Protein AF-A0A0F9FET7-F1 (afdb_monomer)

Foldseek 3Di:
DDDPVNVVVVVVVVVVVVVVVVVVVVVVVVVVVVVVVVVVVVVVVVVVVVVVVVVVVVVVVVVVVVVVVLVVLVVVLVVVLVVVLVVCVVVLLLLVSLQSLQQADPVSVVSQVSQVVSVHGDHRHVCSVVSQVVLQVVLCVLLVWGWHRDNFAIPTNPDLQSSLVSCVVPDPSSVSSNQSRLQTGGPDPPTDHRDHSVVSVVSSVVNDDPPDD

Secondary structure (DSSP, 8-state):
---HHHHHHHHHHHHHHHHHHHHHHHHHHHHHHHHHHHHHHHHHHHHHHHHHHHHHHHHHHHHHHHHHHHHHHHHHHHHHHHHHHHHHHHTT-HHHHHHHHHT-SHHHHHHHHHHHHTT--PPPPTTHHHHHHHHHHHHHHHHTS--EEETTEEES---TTTTHHHHHHS-HHHHHHHHHHHHS---STTSPPPPPHHHHHHHHHTTS-----

Structure (mmCIF, N/CA/C/O backbone):
data_AF-A0A0F9FET7-F1
#
_entry.id   AF-A0A0F9FET7-F1
#
loop_
_atom_site.group_PDB
_atom_site.id
_atom_site.type_symbol
_atom_site.label_atom_id
_atom_site.label_alt_id
_atom_site.label_comp_id
_atom_site.label_asym_id
_atom_site.label_entity_id
_atom_site.label_seq_id
_atom_site.pdbx_PDB_ins_code
_atom_site.Cartn_x
_atom_site.Cartn_y
_atom_site.Cartn_z
_atom_site.occupancy
_atom_site.B_iso_or_equiv
_atom_site.auth_seq_id
_atom_site.auth_comp_id
_atom_site.auth_asym_id
_atom_site.auth_atom_id
_atom_site.pdbx_PDB_model_num
ATOM 1 N N . SER A 1 1 ? -45.692 -10.689 106.958 1.00 55.41 1 SER A N 1
ATOM 2 C CA . SER A 1 1 ? -46.848 -11.357 106.327 1.00 55.41 1 SER A CA 1
ATOM 3 C C . SER A 1 1 ? -47.201 -10.603 105.056 1.00 55.41 1 SER A C 1
ATOM 5 O O . SER A 1 1 ? -47.825 -9.554 105.127 1.00 55.41 1 SER A O 1
ATOM 7 N N . GLN A 1 2 ? -46.727 -11.071 103.898 1.00 53.38 2 GLN A N 1
ATOM 8 C CA . GLN A 1 2 ? -47.189 -10.530 102.616 1.00 53.38 2 GLN A CA 1
ATOM 9 C C . GLN A 1 2 ? -48.616 -11.039 102.382 1.00 53.38 2 GLN A C 1
ATOM 11 O O . GLN A 1 2 ? -48.879 -12.232 102.522 1.00 53.38 2 GLN A O 1
ATOM 16 N N . THR A 1 3 ? -49.553 -10.131 102.124 1.00 64.12 3 THR A N 1
ATOM 17 C CA . THR A 1 3 ? -50.952 -10.468 101.856 1.00 64.12 3 THR A CA 1
ATOM 18 C C . THR A 1 3 ? -51.065 -11.177 100.508 1.00 64.12 3 THR A C 1
ATOM 20 O O . THR A 1 3 ? -50.339 -10.868 99.565 1.00 64.12 3 THR A O 1
ATOM 23 N N . GLN A 1 4 ? -51.997 -12.124 100.405 1.00 66.25 4 GLN A N 1
ATOM 24 C CA . GLN A 1 4 ? -52.248 -12.930 99.201 1.00 66.25 4 GLN A CA 1
ATOM 25 C C . GLN A 1 4 ? -52.434 -12.061 97.937 1.00 66.25 4 GLN A C 1
ATOM 27 O O . GLN A 1 4 ? -51.962 -12.427 96.866 1.00 66.25 4 GLN A O 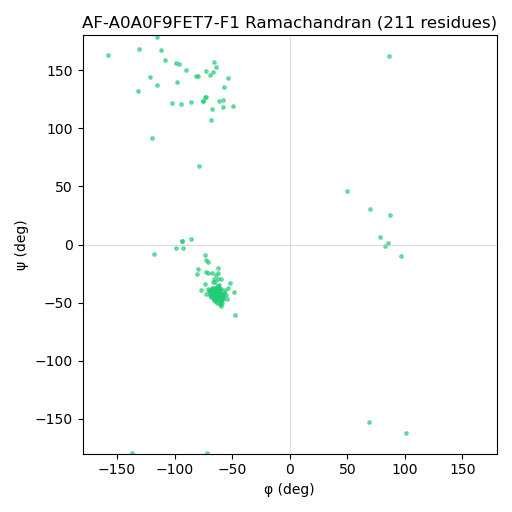1
ATOM 32 N N . ALA A 1 5 ? -53.014 -10.864 98.097 1.00 67.12 5 ALA A N 1
ATOM 33 C CA . ALA A 1 5 ? -53.181 -9.856 97.048 1.00 67.12 5 ALA A CA 1
ATOM 34 C C . ALA A 1 5 ? -51.859 -9.234 96.538 1.00 67.12 5 ALA A C 1
ATOM 36 O O . ALA A 1 5 ? -51.749 -8.890 95.362 1.00 67.12 5 ALA A O 1
ATOM 37 N N . GLY A 1 6 ? -50.842 -9.098 97.398 1.00 68.06 6 GLY A N 1
ATOM 38 C CA . GLY A 1 6 ? -49.521 -8.583 97.016 1.00 68.06 6 GLY A CA 1
ATOM 39 C C . GLY A 1 6 ? -48.703 -9.592 96.206 1.00 68.06 6 GLY A C 1
ATOM 40 O O . GLY A 1 6 ? -48.003 -9.205 95.274 1.00 68.06 6 GLY A O 1
ATOM 41 N N . LEU A 1 7 ? -48.850 -10.889 96.504 1.00 70.06 7 LEU A N 1
ATOM 42 C CA . LEU A 1 7 ? -48.223 -11.975 95.739 1.00 70.06 7 LEU A CA 1
ATOM 43 C C . LEU A 1 7 ? -48.842 -12.123 94.341 1.00 70.06 7 LEU A C 1
ATOM 45 O O . LEU A 1 7 ? -48.112 -12.298 93.369 1.00 70.06 7 LEU A O 1
ATOM 49 N N . THR A 1 8 ? -50.167 -11.993 94.211 1.00 71.75 8 THR A N 1
ATOM 50 C CA . THR A 1 8 ? -50.846 -12.026 92.903 1.00 71.75 8 THR A CA 1
ATOM 51 C C . THR A 1 8 ? -50.515 -10.814 92.036 1.00 71.75 8 THR A C 1
ATOM 53 O O . THR A 1 8 ? -50.341 -10.961 90.829 1.00 71.75 8 THR A O 1
ATOM 56 N N . PHE A 1 9 ? -50.377 -9.626 92.636 1.00 74.62 9 PHE A N 1
ATOM 57 C CA . PHE A 1 9 ? -49.991 -8.417 91.906 1.00 74.62 9 PHE A CA 1
ATOM 58 C C . PHE A 1 9 ? -48.536 -8.486 91.424 1.00 74.62 9 PHE A C 1
ATOM 60 O O . PHE A 1 9 ? -48.263 -8.173 90.270 1.00 74.62 9 PHE A O 1
ATOM 67 N N . ALA A 1 10 ? -47.610 -8.963 92.266 1.00 74.44 10 ALA A N 1
ATOM 68 C CA . ALA A 1 10 ? -46.216 -9.174 91.875 1.00 74.44 10 ALA A CA 1
ATOM 69 C C . ALA A 1 10 ? -46.078 -10.210 90.743 1.00 74.44 10 ALA A C 1
ATOM 71 O O . ALA A 1 10 ? -45.330 -9.979 89.796 1.00 74.44 10 ALA A O 1
ATOM 72 N N . ALA A 1 11 ? -46.846 -11.306 90.793 1.00 76.25 11 ALA A N 1
ATOM 73 C CA . ALA A 1 11 ? -46.875 -12.313 89.731 1.00 76.25 11 ALA A CA 1
ATOM 74 C C . ALA A 1 11 ? -47.416 -11.750 88.402 1.00 76.25 11 ALA A C 1
ATOM 76 O O . ALA A 1 11 ? -46.788 -11.938 87.363 1.00 76.25 11 ALA A O 1
ATOM 77 N N . GLN A 1 12 ? -48.516 -10.986 88.431 1.00 77.38 12 GLN A N 1
ATOM 78 C CA . GLN A 1 12 ? -49.052 -10.313 87.237 1.00 77.38 12 GLN A CA 1
ATOM 79 C C . GLN A 1 12 ? -48.090 -9.261 86.673 1.00 77.38 12 GLN A C 1
ATOM 81 O O . GLN A 1 12 ? -47.943 -9.129 85.458 1.00 77.38 12 GLN A O 1
ATOM 86 N N . GLN A 1 13 ? -47.408 -8.516 87.543 1.00 78.25 13 GLN A N 1
ATOM 87 C CA . GLN A 1 13 ? -46.422 -7.523 87.128 1.00 78.25 13 GLN A CA 1
ATOM 88 C C . GLN A 1 13 ? -45.223 -8.199 86.444 1.00 78.25 13 GLN A C 1
ATOM 90 O O . GLN A 1 13 ? -44.779 -7.735 85.393 1.00 78.25 13 GLN A O 1
ATOM 95 N N . GLN A 1 14 ? -44.767 -9.336 86.979 1.00 79.12 14 GLN A N 1
ATOM 96 C CA . GLN A 1 14 ? -43.689 -10.149 86.418 1.00 79.12 14 GLN A CA 1
ATOM 97 C C . GLN A 1 14 ? -44.077 -10.812 85.085 1.00 79.12 14 GLN A C 1
ATOM 99 O O . GLN A 1 14 ? -43.279 -10.799 84.149 1.00 79.12 14 GLN A O 1
ATOM 104 N N . GLU A 1 15 ? -45.309 -11.313 84.947 1.00 78.81 15 GLU A N 1
ATOM 105 C CA . GLU A 1 15 ? -45.839 -11.801 83.665 1.00 78.81 15 GLU A CA 1
ATOM 106 C C . GLU A 1 15 ? -45.929 -10.688 82.615 1.00 78.81 15 GLU A C 1
ATOM 108 O O . GLU A 1 15 ? -45.578 -10.911 81.456 1.00 78.81 15 GLU A O 1
ATOM 113 N N . SER A 1 16 ? -46.337 -9.474 83.006 1.00 78.25 16 SER A N 1
ATOM 114 C CA . SER A 1 16 ? -46.391 -8.336 82.079 1.00 78.25 16 SER A CA 1
ATOM 115 C C . SER A 1 16 ? -44.999 -7.922 81.590 1.00 78.25 16 SER A C 1
ATOM 117 O O . SER A 1 16 ? -44.825 -7.656 80.402 1.00 78.25 16 SER A O 1
ATOM 119 N N . LEU A 1 17 ? -43.995 -7.934 82.476 1.00 79.44 17 LEU A N 1
ATOM 120 C CA . LEU A 1 17 ? -42.606 -7.614 82.139 1.00 79.44 17 LEU A CA 1
ATOM 121 C C . LEU A 1 17 ? 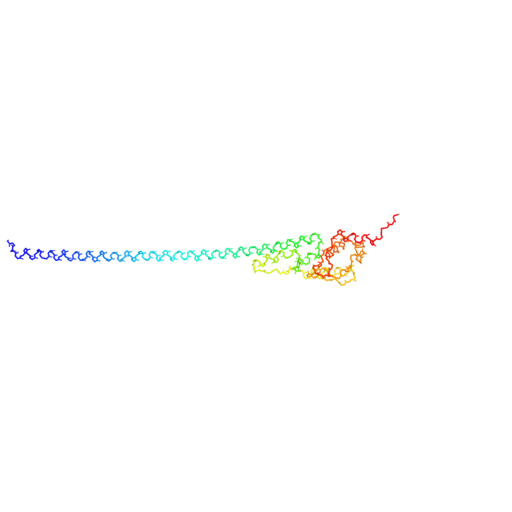-42.013 -8.660 81.191 1.00 79.44 17 LEU A C 1
ATOM 123 O O . LEU A 1 17 ? -41.457 -8.291 80.161 1.00 79.44 17 LEU A O 1
ATOM 127 N N . LEU A 1 18 ? -42.218 -9.952 81.471 1.00 82.69 18 LEU A N 1
ATOM 128 C CA . LEU A 1 18 ? -41.816 -11.046 80.578 1.00 82.69 18 LEU A CA 1
ATOM 129 C C . LEU A 1 18 ? -42.537 -10.980 79.224 1.00 82.69 18 LEU A C 1
ATOM 131 O O . LEU A 1 18 ? -41.952 -11.299 78.188 1.00 82.69 18 LEU A O 1
ATOM 135 N N . GLY A 1 19 ? -43.803 -10.554 79.222 1.00 81.19 19 GLY A N 1
ATOM 136 C CA . GLY A 1 19 ? -44.565 -10.274 78.010 1.00 81.19 19 GLY A CA 1
ATOM 137 C C . GLY A 1 19 ? -43.899 -9.185 77.171 1.00 81.19 19 GLY A C 1
ATOM 138 O O . GLY A 1 19 ? -43.594 -9.430 76.010 1.00 81.19 19 GLY A O 1
ATOM 139 N N . ILE A 1 20 ? -43.602 -8.028 77.774 1.00 82.56 20 ILE A N 1
ATOM 140 C CA . ILE A 1 20 ? -42.925 -6.893 77.121 1.00 82.56 20 ILE A CA 1
ATOM 141 C C . ILE A 1 20 ? -41.530 -7.286 76.612 1.00 82.56 20 ILE A C 1
ATOM 143 O O . ILE A 1 20 ? -41.159 -6.917 75.497 1.00 82.56 20 ILE A O 1
ATOM 147 N N . GLU A 1 21 ? -40.761 -8.057 77.385 1.00 84.00 21 GLU A N 1
ATOM 148 C CA . GLU A 1 21 ? -39.443 -8.557 76.975 1.00 84.00 21 GLU A CA 1
ATOM 149 C C . GLU A 1 21 ? -39.524 -9.454 75.736 1.00 84.00 21 GLU A C 1
ATOM 151 O O . GLU A 1 21 ? -38.723 -9.291 74.813 1.00 84.00 21 GLU A O 1
ATOM 156 N N . ARG A 1 22 ? -40.518 -10.351 75.660 1.00 85.88 22 ARG A N 1
ATOM 157 C CA . ARG A 1 22 ? -40.747 -11.188 74.470 1.00 85.88 22 ARG A CA 1
ATOM 158 C C . ARG A 1 22 ? -41.103 -10.348 73.248 1.00 85.88 22 ARG A C 1
ATOM 160 O O . ARG A 1 22 ? -40.501 -10.544 72.194 1.00 85.88 22 ARG A O 1
ATOM 167 N N . THR A 1 23 ? -42.009 -9.378 73.380 1.00 88.31 23 THR A N 1
ATOM 168 C CA . THR A 1 23 ? -42.386 -8.503 72.257 1.00 88.31 23 THR A CA 1
ATOM 169 C C . THR A 1 23 ? -41.204 -7.665 71.770 1.00 88.31 23 THR A C 1
ATOM 171 O O . THR A 1 23 ? -41.009 -7.514 70.564 1.00 88.31 23 THR A O 1
ATOM 174 N N . ASN A 1 24 ? -40.379 -7.158 72.691 1.00 87.12 24 ASN A N 1
ATOM 175 C CA . ASN A 1 24 ? -39.170 -6.404 72.360 1.00 87.12 24 ASN A CA 1
ATOM 176 C C . ASN A 1 24 ? -38.114 -7.285 71.675 1.00 87.12 24 ASN A C 1
ATOM 178 O O . ASN A 1 24 ? -37.502 -6.851 70.698 1.00 87.12 24 ASN A O 1
ATOM 182 N N . ALA A 1 25 ? -37.928 -8.527 72.132 1.00 86.19 25 ALA A N 1
ATOM 183 C CA . ALA A 1 25 ? -37.009 -9.480 71.510 1.00 86.19 25 ALA A CA 1
ATOM 184 C C . ALA A 1 25 ? -37.446 -9.851 70.081 1.00 86.19 25 ALA A C 1
ATOM 186 O O . ALA A 1 25 ? -36.623 -9.873 69.166 1.00 86.19 25 ALA A O 1
ATOM 187 N N . GLU A 1 26 ? -38.742 -10.072 69.857 1.00 88.81 26 GLU A N 1
ATOM 188 C CA . GLU A 1 26 ? -39.289 -10.331 68.521 1.00 88.81 26 GLU A CA 1
ATOM 189 C C . GLU A 1 26 ? -39.186 -9.117 67.589 1.00 88.81 26 GLU A C 1
ATOM 191 O O . GLU A 1 26 ? -38.947 -9.272 66.388 1.00 88.81 26 GLU A O 1
ATOM 196 N N . ALA A 1 27 ? -39.384 -7.904 68.113 1.00 87.44 27 ALA A N 1
ATOM 197 C CA . ALA A 1 27 ? -39.209 -6.672 67.350 1.00 87.44 27 ALA A CA 1
ATOM 198 C C . ALA A 1 27 ? -37.739 -6.475 66.945 1.00 87.44 27 ALA A C 1
ATOM 200 O O . ALA A 1 27 ? -37.458 -6.173 65.783 1.00 87.44 27 ALA A O 1
ATOM 201 N N . LEU A 1 28 ? -36.801 -6.731 67.863 1.00 90.31 28 LEU A N 1
ATOM 202 C CA . LEU A 1 28 ? -35.366 -6.669 67.594 1.00 90.31 28 LEU A CA 1
ATOM 203 C C . LEU A 1 28 ? -34.939 -7.716 66.554 1.00 90.31 28 LEU A C 1
ATOM 205 O O . LEU A 1 28 ? -34.213 -7.385 65.619 1.00 90.31 28 LEU A O 1
ATOM 209 N N . ALA A 1 29 ? -35.424 -8.956 66.665 1.00 91.06 29 ALA A N 1
ATOM 210 C CA . ALA A 1 29 ? -35.131 -10.019 65.702 1.00 91.06 29 ALA A CA 1
ATOM 211 C C . ALA A 1 29 ? -35.638 -9.673 64.290 1.00 91.06 29 ALA A C 1
ATOM 213 O O . ALA A 1 29 ? -34.914 -9.845 63.308 1.00 91.06 29 ALA A O 1
ATOM 214 N N . ARG A 1 30 ? -36.851 -9.109 64.179 1.00 91.44 30 ARG A N 1
ATOM 215 C CA . ARG A 1 30 ? -37.394 -8.608 62.904 1.00 91.44 30 ARG A CA 1
ATOM 216 C C . ARG A 1 30 ? -36.549 -7.471 62.333 1.00 91.44 30 ARG A C 1
ATOM 218 O O . ARG A 1 30 ? -36.248 -7.472 61.141 1.00 91.44 30 ARG A O 1
ATOM 225 N N . GLN A 1 31 ? -36.119 -6.531 63.172 1.00 91.12 31 GLN A N 1
ATOM 226 C CA . GLN A 1 31 ? -35.258 -5.428 62.749 1.00 91.12 31 GLN A CA 1
ATOM 227 C C . GLN A 1 31 ? -33.892 -5.925 62.249 1.00 91.12 31 GLN A C 1
ATOM 229 O O . GLN A 1 31 ? -33.406 -5.464 61.217 1.00 91.12 31 GLN A O 1
ATOM 234 N N . GLN A 1 32 ? -33.291 -6.903 62.933 1.00 92.06 32 GLN A N 1
ATOM 235 C CA . GLN A 1 32 ? -32.034 -7.527 62.514 1.00 92.06 32 GLN A CA 1
ATOM 236 C C . GLN A 1 32 ? -32.170 -8.249 61.168 1.00 92.06 32 GLN A C 1
ATOM 238 O O . GLN A 1 32 ? -31.294 -8.103 60.319 1.00 92.06 32 GLN A O 1
ATOM 243 N N . GLN A 1 33 ? -33.274 -8.966 60.934 1.00 91.31 33 GLN A N 1
ATOM 244 C CA . GLN A 1 33 ? -33.538 -9.624 59.648 1.00 91.31 33 GLN A CA 1
ATOM 245 C C . GLN A 1 33 ? -33.680 -8.622 58.498 1.00 91.31 33 GLN A C 1
ATOM 247 O O . GLN A 1 33 ? -33.090 -8.821 57.437 1.00 91.31 33 GLN A O 1
ATOM 252 N N . VAL A 1 34 ? -34.418 -7.527 58.704 1.00 92.88 34 VAL A N 1
ATOM 253 C CA . VAL A 1 34 ? -34.566 -6.470 57.689 1.00 92.88 34 VAL A CA 1
ATOM 254 C C . VAL A 1 34 ? -33.218 -5.817 57.382 1.00 92.88 34 VAL A C 1
ATOM 256 O O . VAL A 1 34 ? -32.877 -5.645 56.213 1.00 92.88 34 VAL A O 1
ATOM 259 N N . ASN A 1 35 ? -32.419 -5.514 58.408 1.00 93.38 35 ASN A N 1
ATOM 260 C CA . ASN A 1 35 ? -31.081 -4.955 58.219 1.00 93.38 35 ASN A CA 1
ATOM 261 C C . ASN A 1 35 ? -30.150 -5.926 57.480 1.00 93.38 35 ASN A C 1
ATOM 263 O O . ASN A 1 35 ? -29.432 -5.502 56.578 1.00 93.38 35 ASN A O 1
ATOM 267 N N . ALA A 1 36 ? -30.184 -7.220 57.807 1.00 91.00 36 ALA A N 1
ATOM 268 C CA . ALA A 1 36 ? -29.386 -8.233 57.119 1.00 91.00 36 ALA A CA 1
ATOM 269 C C . ALA A 1 36 ? -29.760 -8.343 55.631 1.00 91.00 36 ALA A C 1
ATOM 271 O O . ALA A 1 36 ? -28.877 -8.364 54.775 1.00 91.00 36 ALA A O 1
ATOM 272 N N . LEU A 1 37 ? -31.059 -8.339 55.311 1.00 92.94 37 LEU A N 1
ATOM 273 C CA . LEU A 1 37 ? -31.544 -8.336 53.927 1.00 92.94 37 LEU A CA 1
ATOM 274 C C . LEU A 1 37 ? -31.132 -7.064 53.176 1.00 92.94 37 LEU A C 1
ATOM 276 O O . LEU A 1 37 ? -30.750 -7.137 52.009 1.00 92.94 37 LEU A O 1
ATOM 280 N N . LEU A 1 38 ? -31.182 -5.904 53.837 1.00 94.19 38 LEU A N 1
ATOM 281 C CA . LEU A 1 38 ? -30.761 -4.635 53.247 1.00 94.19 38 LEU A CA 1
ATOM 282 C C . LEU A 1 38 ? -29.262 -4.639 52.920 1.00 94.19 38 LEU A C 1
ATOM 284 O O . LEU A 1 38 ? -28.885 -4.275 51.808 1.00 94.19 38 LEU A O 1
ATOM 288 N N . ILE A 1 39 ? -28.422 -5.089 53.857 1.00 92.88 39 ILE A N 1
ATOM 289 C CA . ILE A 1 39 ? -26.972 -5.220 53.653 1.00 92.88 39 ILE A CA 1
ATOM 290 C C . ILE A 1 39 ? -26.692 -6.182 52.493 1.00 92.88 39 ILE A C 1
ATOM 292 O O . ILE A 1 39 ? -25.944 -5.838 51.582 1.00 92.88 39 ILE A O 1
ATOM 296 N N . GLN A 1 40 ? -27.364 -7.336 52.453 1.00 92.81 40 GLN A N 1
ATOM 297 C CA . GLN A 1 40 ? -27.205 -8.308 51.370 1.00 92.81 40 GLN A CA 1
ATOM 298 C C . GLN A 1 40 ? -27.583 -7.723 49.996 1.00 92.81 40 GLN A C 1
ATOM 300 O O . GLN A 1 40 ? -26.886 -7.959 49.008 1.00 92.81 40 GLN A O 1
ATOM 305 N N . GLN A 1 41 ? -28.669 -6.948 49.905 1.00 92.50 41 GLN A N 1
ATOM 306 C CA . GLN A 1 41 ? -29.052 -6.282 48.653 1.00 92.50 41 GLN A CA 1
ATOM 307 C C . GLN A 1 41 ? -28.032 -5.219 48.232 1.00 92.50 41 GLN A C 1
ATOM 309 O O . GLN A 1 41 ? -27.694 -5.134 47.049 1.00 92.50 41 GLN A O 1
ATOM 314 N N . GLN A 1 42 ? -27.517 -4.436 49.183 1.00 93.25 42 GLN A N 1
ATOM 315 C CA . GLN A 1 42 ? -26.480 -3.437 48.918 1.00 93.25 42 GLN A CA 1
ATOM 316 C C . GLN A 1 42 ? -25.185 -4.089 48.426 1.00 93.25 42 GLN A C 1
ATOM 318 O O . GLN A 1 42 ? -24.611 -3.629 47.439 1.00 93.25 42 GLN A O 1
ATOM 323 N N . GLU A 1 43 ? -24.761 -5.193 49.041 1.00 92.31 43 GLU A N 1
ATOM 324 C CA . GLU A 1 43 ? -23.591 -5.958 48.602 1.00 92.31 43 GLU A CA 1
ATOM 325 C C . GLU A 1 43 ? -23.767 -6.498 47.180 1.00 92.31 43 GLU A C 1
ATOM 327 O O . GLU A 1 43 ? -22.866 -6.359 46.352 1.00 92.31 43 GLU A O 1
ATOM 332 N N . GLN A 1 44 ? -24.937 -7.052 46.850 1.00 92.94 44 GLN A N 1
ATOM 333 C CA . GLN A 1 44 ? -25.218 -7.519 45.490 1.00 92.94 44 GLN A CA 1
ATOM 334 C C . GLN A 1 44 ? -25.211 -6.377 44.469 1.00 92.94 44 GLN A C 1
ATOM 336 O O . GLN A 1 44 ? -24.675 -6.544 43.372 1.00 92.94 44 GLN A O 1
ATOM 341 N N . ALA A 1 45 ? -25.793 -5.222 44.802 1.00 92.94 45 ALA A N 1
ATOM 342 C CA . ALA A 1 45 ? -25.789 -4.052 43.926 1.00 92.94 45 ALA A CA 1
ATOM 343 C C . ALA A 1 45 ? -24.362 -3.536 43.693 1.00 92.94 45 ALA A C 1
ATOM 345 O O . ALA A 1 45 ? -23.970 -3.293 42.551 1.00 92.94 45 ALA A O 1
ATOM 346 N N . PHE A 1 46 ? -23.558 -3.459 44.755 1.00 94.12 46 PHE A N 1
ATOM 347 C CA . PHE A 1 46 ? -22.157 -3.063 44.679 1.00 94.12 46 PHE A CA 1
ATOM 348 C C . PHE A 1 46 ? -21.330 -4.033 43.824 1.00 94.12 46 PHE A C 1
ATOM 350 O O . PHE A 1 46 ? -20.566 -3.600 42.960 1.00 94.12 46 PHE A O 1
ATOM 357 N N . GLN A 1 47 ? -21.521 -5.345 43.994 1.00 92.75 47 GLN A N 1
ATOM 358 C CA . GLN A 1 47 ? -20.857 -6.362 43.171 1.00 92.75 47 GLN A CA 1
ATOM 359 C C . GLN A 1 47 ? -21.230 -6.235 41.688 1.00 92.75 47 GLN A C 1
ATOM 361 O O . GLN A 1 47 ? -20.346 -6.280 40.832 1.00 92.75 47 GLN A O 1
ATOM 366 N N . ARG A 1 48 ? -22.515 -6.024 41.366 1.00 92.94 48 ARG A N 1
ATOM 367 C CA . ARG A 1 48 ? -22.958 -5.794 39.978 1.00 92.94 48 ARG A CA 1
ATOM 368 C C . ARG A 1 48 ? -22.323 -4.539 39.389 1.00 92.94 48 ARG A C 1
ATOM 370 O O . ARG A 1 48 ? -21.780 -4.603 38.291 1.00 92.94 48 ARG A O 1
ATOM 377 N N . GLN A 1 49 ? -22.312 -3.438 40.137 1.00 92.94 49 GLN A N 1
ATOM 378 C CA . GLN A 1 49 ? -21.713 -2.182 39.691 1.00 92.94 49 GLN A CA 1
ATOM 379 C C . GLN A 1 49 ? -20.200 -2.316 39.451 1.00 92.94 49 GLN A C 1
ATOM 381 O O . GLN A 1 49 ? -19.676 -1.785 38.468 1.00 92.94 49 GLN A O 1
ATOM 386 N N . GLN A 1 50 ? -19.486 -3.061 40.304 1.00 92.44 50 GLN A N 1
ATOM 387 C CA . GLN A 1 50 ? -18.072 -3.370 40.075 1.00 92.44 50 GLN A CA 1
ATOM 388 C C . GLN A 1 50 ? -17.859 -4.206 38.809 1.00 92.44 50 GLN A C 1
ATOM 390 O O . GLN A 1 50 ? -16.943 -3.916 38.040 1.00 92.44 50 GLN A O 1
ATOM 395 N N . LEU A 1 51 ? -18.686 -5.230 38.574 1.00 93.25 51 LEU A N 1
ATOM 396 C CA . LEU A 1 51 ? -18.598 -6.065 37.373 1.00 93.25 51 LEU A CA 1
ATOM 397 C C . LEU A 1 51 ? -18.873 -5.259 36.101 1.00 93.25 51 LEU A C 1
ATOM 399 O O . LEU A 1 51 ? -18.114 -5.363 35.141 1.00 93.25 51 LEU A O 1
ATOM 403 N N . GLU A 1 52 ? -19.907 -4.421 36.099 1.00 91.56 52 GLU A N 1
ATOM 404 C CA . GLU A 1 52 ? -20.221 -3.536 34.972 1.00 91.56 52 GLU A CA 1
ATOM 405 C C . GLU A 1 52 ? -19.081 -2.557 34.684 1.00 91.56 52 GLU A C 1
ATOM 407 O O . GLU A 1 52 ? -18.707 -2.374 33.524 1.00 91.56 52 GLU A O 1
ATOM 412 N N . SER A 1 53 ? -18.481 -1.988 35.733 1.00 92.00 53 SER A N 1
ATOM 413 C CA . SER A 1 53 ? -17.330 -1.090 35.600 1.00 92.00 53 SER A CA 1
ATOM 414 C C . SER A 1 53 ? -16.132 -1.810 34.976 1.00 92.00 53 SER A C 1
ATOM 416 O O . SER A 1 53 ? -15.562 -1.309 34.008 1.00 92.00 53 SER A O 1
ATOM 418 N N . ARG A 1 54 ? -15.805 -3.023 35.450 1.00 91.44 54 ARG A N 1
ATOM 419 C CA . ARG A 1 54 ? -14.721 -3.850 34.887 1.00 91.44 54 ARG A CA 1
ATOM 420 C C . ARG A 1 54 ? -14.980 -4.229 33.431 1.00 91.44 54 ARG A C 1
ATOM 422 O O . ARG A 1 54 ? -14.080 -4.111 32.611 1.00 91.44 54 ARG A O 1
ATOM 429 N N . LEU A 1 55 ? -16.203 -4.634 33.087 1.00 93.06 55 LEU A N 1
ATOM 430 C CA . LEU A 1 55 ? -16.575 -4.964 31.706 1.00 93.06 55 LEU A CA 1
ATOM 431 C C . LEU A 1 55 ? -16.507 -3.737 30.788 1.00 93.06 55 LEU A C 1
ATOM 433 O O . LEU A 1 55 ? -16.099 -3.847 29.631 1.00 93.06 55 LEU A O 1
ATOM 437 N N . GLY A 1 56 ? -16.914 -2.568 31.284 1.00 91.19 56 GLY A N 1
ATOM 438 C CA . GLY A 1 56 ? -16.803 -1.305 30.560 1.00 91.19 56 GLY A CA 1
ATOM 439 C C . GLY A 1 56 ? -15.348 -0.915 30.304 1.00 91.19 56 GLY A C 1
ATOM 440 O O . GLY A 1 56 ? -14.999 -0.538 29.184 1.00 91.19 56 GLY A O 1
ATOM 441 N N . GLU A 1 57 ? -14.497 -1.050 31.317 1.00 91.12 57 GLU A N 1
ATOM 442 C CA . GLU A 1 57 ? -13.062 -0.782 31.230 1.00 91.12 57 GLU A CA 1
ATOM 443 C C . GLU A 1 57 ? -12.356 -1.767 30.291 1.00 91.12 57 GLU A C 1
ATOM 445 O O . GLU A 1 57 ? -11.653 -1.347 29.376 1.00 91.12 57 GLU A O 1
ATOM 450 N N . GLU A 1 58 ? -12.639 -3.064 30.406 1.00 90.50 58 GLU A N 1
ATOM 451 C CA . GLU A 1 58 ? -12.079 -4.095 29.531 1.00 90.50 58 GLU A CA 1
ATOM 452 C C . GLU A 1 58 ? -12.476 -3.874 28.062 1.00 90.50 58 GLU A C 1
ATOM 454 O O . GLU A 1 58 ? -11.651 -4.004 27.158 1.00 90.50 58 GLU A O 1
ATOM 459 N N . ARG A 1 59 ? -13.722 -3.459 27.795 1.00 91.94 59 ARG A N 1
ATOM 460 C CA . ARG A 1 59 ? -14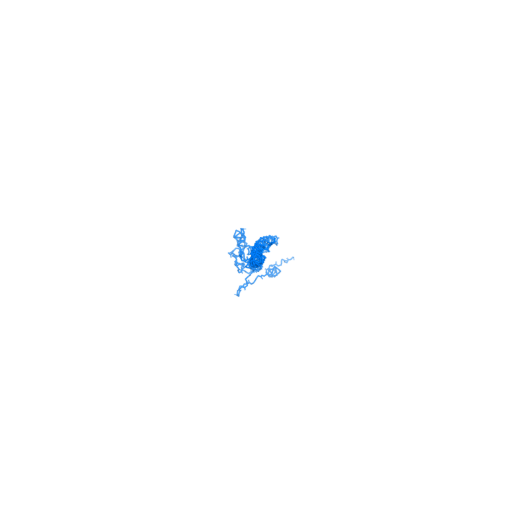.159 -3.082 26.438 1.00 91.94 59 ARG A CA 1
ATOM 461 C C . ARG A 1 59 ? -13.412 -1.864 25.902 1.00 91.94 59 ARG A C 1
ATOM 463 O O . ARG A 1 59 ? -13.109 -1.840 24.709 1.00 91.94 59 ARG A O 1
ATOM 470 N N . ARG A 1 60 ? -13.130 -0.867 26.749 1.00 91.50 60 ARG A N 1
ATOM 471 C CA . ARG A 1 60 ? -12.342 0.316 26.367 1.00 91.50 60 ARG A CA 1
ATOM 472 C C . ARG A 1 60 ? -10.905 -0.068 26.041 1.00 91.50 60 ARG A C 1
ATOM 474 O O . ARG A 1 60 ? -10.439 0.288 24.965 1.00 91.50 60 ARG A O 1
ATOM 481 N N . ILE A 1 61 ? -10.263 -0.859 26.899 1.00 91.56 61 ILE A N 1
ATOM 482 C CA . ILE A 1 61 ? -8.894 -1.347 26.688 1.00 91.56 61 ILE A CA 1
ATOM 483 C C . ILE A 1 61 ? -8.813 -2.141 25.381 1.00 91.56 61 ILE A C 1
ATOM 485 O O . ILE A 1 61 ? -8.018 -1.802 24.515 1.00 91.56 61 ILE A O 1
ATOM 489 N N . ARG A 1 62 ? -9.713 -3.107 25.157 1.00 91.12 62 ARG A N 1
ATOM 490 C CA . ARG A 1 62 ? -9.750 -3.889 23.905 1.00 91.12 62 ARG A CA 1
ATOM 491 C C . ARG A 1 62 ? -10.033 -3.041 22.662 1.00 91.12 62 ARG A C 1
ATOM 493 O O . ARG A 1 62 ? -9.674 -3.425 21.550 1.00 91.12 62 ARG A O 1
ATOM 500 N N . ALA A 1 63 ? -10.773 -1.940 22.789 1.00 90.88 63 ALA A N 1
ATOM 501 C CA . ALA A 1 63 ? -10.985 -1.017 21.676 1.00 90.88 63 ALA A CA 1
ATOM 502 C C . ALA A 1 63 ? -9.713 -0.210 21.381 1.00 90.88 63 ALA A C 1
ATOM 504 O O . ALA A 1 63 ? -9.343 -0.069 20.219 1.00 90.88 63 ALA A O 1
ATOM 505 N N . GLU A 1 64 ? -9.028 0.257 22.423 1.00 92.56 64 GLU A N 1
ATOM 506 C CA . GLU A 1 64 ? -7.768 0.985 22.302 1.00 92.56 64 GLU A CA 1
ATOM 507 C C . GLU A 1 64 ? -6.636 0.098 21.765 1.00 92.56 64 GLU A C 1
ATOM 509 O O . GLU A 1 64 ? -5.900 0.522 20.879 1.00 92.56 64 GLU A O 1
ATOM 514 N N . GLU A 1 65 ? -6.527 -1.147 22.229 1.00 91.62 65 GLU A N 1
ATOM 515 C CA . GLU A 1 65 ? -5.564 -2.131 21.720 1.00 91.62 65 GLU A CA 1
ATOM 516 C C . GLU A 1 65 ? -5.771 -2.396 20.229 1.00 91.62 65 GLU A C 1
ATOM 518 O O . GLU A 1 65 ? -4.823 -2.280 19.457 1.00 91.62 65 GLU A O 1
ATOM 523 N N . ARG A 1 66 ? -7.016 -2.640 19.796 1.00 89.62 66 ARG A N 1
ATOM 524 C CA . ARG A 1 66 ? -7.335 -2.817 18.370 1.00 89.62 66 ARG A CA 1
ATOM 525 C C . ARG A 1 66 ? -6.971 -1.595 17.536 1.00 89.62 66 ARG A C 1
ATOM 527 O O . ARG A 1 66 ? -6.496 -1.742 16.413 1.00 89.62 66 ARG A O 1
ATOM 534 N N . GLU A 1 67 ? -7.182 -0.393 18.064 1.00 88.88 67 GLU A N 1
ATOM 535 C CA . GLU A 1 67 ? -6.819 0.834 17.358 1.00 88.88 67 GLU A CA 1
ATOM 536 C C . GLU A 1 67 ? -5.297 1.017 17.276 1.00 88.88 67 GLU A C 1
ATOM 538 O O . GLU A 1 67 ? -4.772 1.381 16.223 1.00 88.88 67 GLU A O 1
ATOM 543 N N . ARG A 1 68 ? -4.563 0.690 18.346 1.00 91.50 68 ARG A N 1
ATOM 544 C CA . ARG A 1 68 ? -3.092 0.684 18.345 1.00 91.50 68 ARG A CA 1
ATOM 545 C C . ARG A 1 68 ? -2.536 -0.338 17.355 1.00 91.50 68 ARG A C 1
ATOM 547 O O . ARG A 1 68 ? -1.643 0.003 16.582 1.00 91.50 68 ARG A O 1
ATOM 554 N N . GLU A 1 69 ? -3.078 -1.554 17.331 1.00 91.19 69 GLU A N 1
ATOM 555 C CA . GLU A 1 69 ? -2.716 -2.593 16.361 1.00 91.19 69 GLU A CA 1
ATOM 556 C C . GLU A 1 69 ? -3.010 -2.146 14.928 1.00 91.19 69 GLU A C 1
ATOM 558 O O . GLU A 1 69 ? -2.159 -2.273 14.045 1.00 91.19 69 GLU A O 1
ATOM 563 N N . ARG A 1 70 ? -4.186 -1.552 14.688 1.00 90.25 70 ARG A N 1
ATOM 564 C CA . ARG A 1 70 ? -4.547 -0.981 13.385 1.00 90.25 70 ARG A CA 1
ATOM 565 C C . ARG A 1 70 ? -3.536 0.079 12.956 1.00 90.25 70 ARG A C 1
ATOM 567 O O . ARG A 1 70 ? -3.045 0.032 11.829 1.00 90.25 70 ARG A O 1
ATOM 574 N N . GLN A 1 71 ? -3.176 0.997 13.849 1.00 89.62 71 GLN A N 1
ATOM 575 C CA . GLN A 1 71 ? -2.209 2.050 13.555 1.00 89.62 71 GLN A CA 1
ATOM 576 C C . GLN A 1 71 ? -0.798 1.495 13.304 1.00 89.62 71 GLN A C 1
ATOM 578 O O . GLN A 1 71 ? -0.109 1.9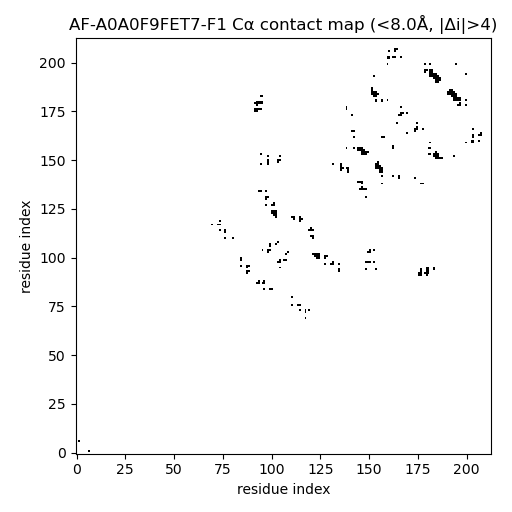60 12.392 1.00 89.62 71 GLN A O 1
ATOM 583 N N . ALA A 1 72 ? -0.375 0.481 14.063 1.00 91.88 72 ALA A N 1
ATOM 584 C CA . ALA A 1 72 ? 0.891 -0.215 13.849 1.00 91.88 72 ALA A CA 1
ATOM 585 C C . ALA A 1 72 ? 0.928 -0.893 12.470 1.00 91.88 72 ALA A C 1
ATOM 587 O O . ALA A 1 72 ? 1.880 -0.692 11.715 1.00 91.88 72 ALA A O 1
ATOM 588 N N . ASN A 1 73 ? -0.147 -1.589 12.091 1.00 91.06 73 ASN A N 1
ATOM 589 C CA . ASN A 1 73 ? -0.289 -2.221 10.780 1.00 91.06 73 ASN A CA 1
ATOM 590 C C . ASN A 1 73 ? -0.270 -1.199 9.633 1.00 91.06 73 ASN A C 1
ATOM 592 O O . ASN A 1 73 ? 0.350 -1.447 8.600 1.00 91.06 73 ASN A O 1
ATOM 596 N N . ILE A 1 74 ? -0.896 -0.030 9.809 1.00 89.88 74 ILE A N 1
ATOM 597 C CA . ILE A 1 74 ? -0.842 1.066 8.826 1.00 89.88 74 ILE A CA 1
ATOM 598 C C . ILE A 1 74 ? 0.593 1.588 8.669 1.00 89.88 74 ILE A C 1
ATOM 600 O O . ILE A 1 74 ? 1.048 1.827 7.549 1.00 89.88 74 ILE A O 1
ATOM 604 N N . ASN A 1 75 ? 1.320 1.768 9.772 1.00 90.19 75 ASN A N 1
ATOM 605 C CA . ASN A 1 75 ? 2.706 2.234 9.731 1.00 90.19 75 ASN A CA 1
ATOM 606 C C . ASN A 1 75 ? 3.628 1.198 9.074 1.00 90.19 75 ASN A C 1
ATOM 608 O O . ASN A 1 75 ? 4.455 1.562 8.238 1.00 90.19 75 ASN A O 1
ATOM 612 N N . GLN A 1 76 ? 3.438 -0.084 9.389 1.00 92.19 76 GLN A N 1
ATOM 613 C CA . GLN A 1 76 ? 4.152 -1.182 8.747 1.00 92.19 76 GLN A CA 1
ATOM 614 C C . GLN A 1 76 ? 3.872 -1.220 7.241 1.00 92.19 76 GLN A C 1
ATOM 616 O O . GLN A 1 76 ? 4.811 -1.279 6.455 1.00 92.19 76 GLN A O 1
ATOM 621 N N . LEU A 1 77 ? 2.607 -1.089 6.825 1.00 90.94 77 LEU A N 1
ATOM 622 C CA . LEU A 1 77 ? 2.228 -1.046 5.411 1.00 90.94 77 LEU A CA 1
ATOM 623 C C . LEU A 1 77 ? 2.943 0.087 4.660 1.00 90.94 77 LEU A C 1
ATOM 625 O O . LEU A 1 77 ? 3.409 -0.098 3.538 1.00 90.94 77 LEU A O 1
ATOM 629 N N . ARG A 1 78 ? 3.058 1.268 5.283 1.00 89.31 78 ARG A N 1
ATOM 630 C CA . ARG A 1 78 ? 3.790 2.408 4.708 1.00 89.31 78 ARG A CA 1
ATOM 631 C C . ARG A 1 78 ? 5.282 2.116 4.560 1.00 89.31 78 ARG A C 1
ATOM 633 O O . ARG A 1 78 ? 5.849 2.444 3.520 1.00 89.31 78 ARG A O 1
ATOM 640 N N . ALA A 1 79 ? 5.900 1.504 5.568 1.00 91.12 79 ALA A N 1
ATOM 641 C CA . ALA A 1 79 ? 7.314 1.141 5.537 1.00 91.12 79 ALA A CA 1
ATOM 642 C C . ALA A 1 79 ? 7.604 0.066 4.478 1.00 91.12 79 ALA A C 1
ATOM 644 O O . ALA A 1 79 ? 8.523 0.224 3.677 1.00 91.12 79 ALA A O 1
ATOM 645 N N . GLU A 1 80 ? 6.781 -0.983 4.416 1.00 91.75 80 GLU A N 1
ATOM 646 C CA . GLU A 1 80 ? 6.875 -2.033 3.396 1.00 91.75 80 GLU A CA 1
ATOM 647 C C . GLU A 1 80 ? 6.740 -1.442 1.991 1.00 91.75 80 GLU A C 1
ATOM 649 O O . GLU A 1 80 ? 7.558 -1.729 1.122 1.00 91.75 80 GLU A O 1
ATOM 654 N N . ARG A 1 81 ? 5.782 -0.530 1.782 1.00 92.25 81 ARG A N 1
ATOM 655 C CA . ARG A 1 81 ? 5.611 0.140 0.489 1.00 92.25 81 ARG A CA 1
ATOM 656 C C . ARG A 1 81 ? 6.844 0.958 0.093 1.00 92.25 81 ARG A C 1
ATOM 658 O O . ARG A 1 81 ? 7.267 0.913 -1.058 1.00 92.25 81 ARG A O 1
ATOM 665 N N . GLN A 1 82 ? 7.452 1.687 1.028 1.00 90.50 82 GLN A N 1
ATOM 666 C CA . GLN A 1 82 ? 8.700 2.416 0.765 1.00 90.50 82 GLN A CA 1
ATOM 667 C C . GLN A 1 82 ? 9.869 1.475 0.447 1.00 90.50 82 GLN A C 1
ATOM 669 O O . GLN A 1 82 ? 10.671 1.772 -0.443 1.00 90.50 82 GLN A O 1
ATOM 674 N N . ALA A 1 83 ? 9.954 0.334 1.135 1.00 92.00 83 ALA A N 1
ATOM 675 C CA . ALA A 1 83 ? 10.966 -0.682 0.875 1.00 92.00 83 ALA A CA 1
ATOM 676 C C . ALA A 1 83 ? 10.798 -1.300 -0.521 1.00 92.00 83 ALA A C 1
ATOM 678 O O . ALA A 1 83 ? 11.766 -1.342 -1.277 1.00 92.00 83 ALA A O 1
ATOM 679 N N . THR A 1 84 ? 9.578 -1.689 -0.905 1.00 91.06 84 THR A N 1
ATOM 680 C CA . THR A 1 84 ? 9.277 -2.214 -2.247 1.00 91.06 84 THR A CA 1
ATOM 681 C C . THR A 1 84 ? 9.599 -1.195 -3.333 1.00 91.06 84 THR A C 1
ATOM 683 O O . THR A 1 84 ? 10.255 -1.535 -4.312 1.00 91.06 84 THR A O 1
ATOM 686 N N . PHE A 1 85 ? 9.230 0.075 -3.150 1.00 91.50 85 PHE A N 1
ATOM 687 C CA . PHE A 1 85 ? 9.598 1.128 -4.099 1.00 91.50 85 PHE A CA 1
ATOM 688 C C . PHE A 1 85 ? 11.120 1.268 -4.252 1.00 91.50 85 PHE A C 1
ATOM 690 O O . PHE A 1 85 ? 11.629 1.350 -5.367 1.00 91.50 85 PHE A O 1
ATOM 697 N N . SER A 1 86 ? 11.857 1.237 -3.140 1.00 91.00 86 SER A N 1
ATOM 698 C CA . SER A 1 86 ? 13.322 1.325 -3.150 1.00 91.00 86 SER A CA 1
ATOM 699 C C . SER A 1 86 ? 13.966 0.116 -3.837 1.00 91.00 86 SER A C 1
ATOM 701 O O . SER A 1 86 ? 14.940 0.271 -4.568 1.00 91.00 86 SER A O 1
ATOM 703 N N . GLN A 1 87 ? 13.402 -1.081 -3.650 1.00 91.62 87 GLN A N 1
ATOM 704 C CA . GLN A 1 87 ? 13.827 -2.302 -4.340 1.00 91.62 87 GLN A CA 1
ATOM 705 C C . GLN A 1 87 ? 13.569 -2.222 -5.848 1.00 91.62 87 GLN A C 1
ATOM 707 O O . GLN A 1 87 ? 14.448 -2.577 -6.630 1.00 91.62 87 GLN A O 1
ATOM 712 N N . LEU A 1 88 ? 12.407 -1.705 -6.264 1.00 89.00 88 LEU A N 1
ATOM 713 C CA . L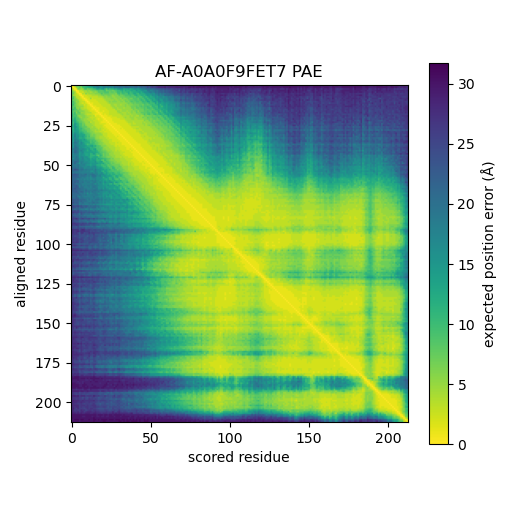EU A 1 88 ? 12.091 -1.497 -7.679 1.00 89.00 88 LEU A CA 1
ATOM 714 C C . LEU A 1 88 ? 13.076 -0.517 -8.328 1.00 89.00 88 LEU A C 1
ATOM 716 O O . LEU A 1 88 ? 13.627 -0.820 -9.384 1.00 89.00 88 LEU A O 1
ATOM 720 N N . LEU A 1 89 ? 13.392 0.596 -7.661 1.00 88.50 89 LEU A N 1
ATOM 721 C CA . LEU A 1 89 ? 14.419 1.527 -8.135 1.00 88.50 89 LEU A CA 1
ATOM 722 C C . LEU A 1 89 ? 15.807 0.876 -8.226 1.00 88.50 89 LEU A C 1
ATOM 724 O O . LEU A 1 89 ? 16.494 1.049 -9.230 1.00 88.50 89 LEU A O 1
ATOM 728 N N . ALA A 1 90 ? 16.209 0.109 -7.210 1.00 88.44 90 ALA A N 1
ATOM 729 C CA . ALA A 1 90 ? 17.504 -0.572 -7.185 1.00 88.44 90 ALA A CA 1
ATOM 730 C C . ALA A 1 90 ? 17.627 -1.663 -8.263 1.00 88.44 90 ALA A C 1
ATOM 732 O O . ALA A 1 90 ? 18.724 -1.915 -8.754 1.00 88.44 90 ALA A O 1
ATOM 733 N N . SER A 1 91 ? 16.512 -2.288 -8.652 1.00 86.38 91 SER A N 1
ATOM 734 C CA . SER A 1 91 ? 16.474 -3.285 -9.729 1.00 86.38 91 SER A CA 1
ATOM 735 C C . SER A 1 91 ? 16.636 -2.688 -11.133 1.00 86.38 91 SER A C 1
ATOM 737 O O . SER A 1 91 ? 16.852 -3.428 -12.089 1.00 86.38 91 SER A O 1
ATOM 739 N N . GLY A 1 92 ? 16.522 -1.362 -11.269 1.00 82.94 92 GLY A N 1
ATOM 740 C CA . GLY A 1 92 ? 16.532 -0.674 -12.560 1.00 82.94 92 GLY A CA 1
ATOM 741 C C . GLY A 1 92 ? 15.177 -0.654 -13.276 1.00 82.94 92 GLY A C 1
ATOM 742 O O . GLY A 1 92 ? 15.062 -0.024 -14.325 1.00 82.94 92 GLY A O 1
ATOM 743 N N . ASP A 1 93 ? 14.128 -1.267 -12.716 1.00 86.50 93 ASP A N 1
ATOM 744 C CA . ASP A 1 93 ? 12.779 -1.266 -13.296 1.00 86.50 93 ASP A CA 1
ATOM 745 C C . ASP A 1 93 ? 12.036 0.059 -13.016 1.00 86.50 93 ASP A C 1
ATOM 747 O O . ASP A 1 93 ? 11.081 0.133 -12.238 1.00 86.50 93 ASP A O 1
ATOM 751 N N . GLN A 1 94 ? 12.522 1.145 -13.625 1.00 88.88 94 GLN A N 1
ATOM 752 C CA . GLN A 1 94 ? 12.052 2.511 -13.373 1.00 88.88 94 GLN A CA 1
ATOM 753 C C . GLN A 1 94 ? 10.576 2.740 -13.729 1.00 88.88 94 GLN A C 1
ATOM 755 O O . GLN A 1 94 ? 9.874 3.397 -12.965 1.00 88.88 94 GLN A O 1
ATOM 760 N N . ALA A 1 95 ? 10.077 2.204 -14.844 1.00 89.81 95 ALA A N 1
ATOM 761 C CA . ALA A 1 95 ? 8.676 2.347 -15.239 1.00 89.81 95 ALA A CA 1
ATOM 762 C C . ALA A 1 95 ? 7.735 1.649 -14.245 1.00 89.81 95 ALA A C 1
ATOM 764 O O . ALA A 1 95 ? 6.744 2.239 -13.811 1.00 89.81 95 ALA A O 1
ATOM 765 N N . ARG A 1 96 ? 8.084 0.432 -13.803 1.00 89.62 96 ARG A N 1
ATOM 766 C CA . ARG A 1 96 ? 7.330 -0.278 -12.762 1.00 89.62 96 ARG A CA 1
ATOM 767 C C . ARG A 1 96 ? 7.405 0.445 -11.420 1.00 89.62 96 ARG A C 1
ATOM 769 O O . ARG A 1 96 ? 6.391 0.561 -10.735 1.00 89.62 96 ARG A O 1
ATOM 776 N N . ALA A 1 97 ? 8.572 0.984 -11.060 1.00 91.50 97 ALA A N 1
ATOM 777 C CA . ALA A 1 97 ? 8.747 1.789 -9.852 1.00 91.50 97 ALA A CA 1
ATOM 778 C C . ALA A 1 97 ? 7.857 3.044 -9.860 1.00 91.50 97 ALA A C 1
ATOM 780 O O . ALA A 1 97 ? 7.207 3.337 -8.856 1.00 91.50 97 ALA A O 1
ATOM 781 N N . VAL A 1 98 ? 7.793 3.764 -10.987 1.00 92.56 98 VAL A N 1
ATOM 782 C CA . VAL A 1 98 ? 6.911 4.928 -11.175 1.00 92.56 98 VAL A CA 1
ATOM 783 C C . VAL A 1 98 ? 5.453 4.527 -11.018 1.00 92.56 98 VAL A C 1
ATOM 785 O O . VAL A 1 98 ? 4.743 5.127 -10.215 1.00 92.56 98 VAL A O 1
ATOM 788 N N . MET A 1 99 ? 5.010 3.488 -11.727 1.00 90.94 99 MET A N 1
ATOM 789 C CA . MET A 1 99 ? 3.624 3.028 -11.641 1.00 90.94 99 MET A CA 1
ATOM 790 C C . MET A 1 99 ? 3.249 2.627 -10.220 1.00 90.94 99 MET A C 1
ATOM 792 O O . MET A 1 99 ? 2.236 3.090 -9.699 1.00 90.94 99 MET A O 1
ATOM 796 N N . PHE A 1 100 ? 4.109 1.870 -9.543 1.00 91.56 100 PHE A N 1
ATOM 797 C CA . PHE A 1 100 ? 3.923 1.522 -8.141 1.00 91.56 100 PHE A CA 1
ATOM 798 C C . PHE A 1 100 ? 3.818 2.762 -7.236 1.00 91.56 100 PHE A C 1
ATOM 800 O O . PHE A 1 100 ? 2.947 2.844 -6.360 1.00 91.56 100 PHE A O 1
ATOM 807 N N . ALA A 1 101 ? 4.676 3.761 -7.458 1.00 91.62 101 ALA A N 1
ATOM 808 C CA . ALA A 1 101 ? 4.673 5.011 -6.705 1.00 91.62 101 ALA A CA 1
ATOM 809 C C . ALA A 1 101 ? 3.377 5.813 -6.905 1.00 91.62 101 ALA A C 1
ATOM 811 O O . ALA A 1 101 ? 2.850 6.354 -5.927 1.00 91.62 101 ALA A O 1
ATOM 812 N N . LEU A 1 102 ? 2.835 5.822 -8.127 1.00 90.44 102 LEU A N 1
ATOM 813 C CA . LEU A 1 102 ? 1.541 6.416 -8.491 1.00 90.44 102 LEU A CA 1
ATOM 814 C C . LEU A 1 102 ? 0.334 5.598 -7.997 1.00 90.44 102 LEU A C 1
ATOM 816 O O . LEU A 1 102 ? -0.800 6.069 -8.042 1.00 90.44 102 LEU A O 1
ATOM 820 N N . GLY A 1 103 ? 0.565 4.389 -7.483 1.00 87.62 103 GLY A N 1
ATOM 821 C CA . GLY A 1 103 ? -0.490 3.515 -6.976 1.00 87.62 103 GLY A CA 1
ATOM 822 C C . GLY A 1 103 ? -1.123 2.620 -8.047 1.00 87.62 103 GLY A C 1
ATOM 823 O O . GLY A 1 103 ? -2.276 2.207 -7.909 1.00 87.62 103 GLY A O 1
ATOM 824 N N . PHE A 1 104 ? -0.388 2.328 -9.116 1.00 86.62 104 PHE A N 1
ATOM 825 C CA . PHE A 1 104 ? -0.799 1.468 -10.222 1.00 86.62 104 PHE A CA 1
ATOM 826 C C . PHE A 1 104 ? 0.017 0.171 -10.245 1.00 86.62 104 PHE A C 1
ATOM 828 O O . PHE A 1 104 ? 1.060 0.060 -9.599 1.00 86.62 104 PHE A O 1
ATOM 835 N N . GLY A 1 105 ? -0.453 -0.791 -11.036 1.00 81.19 105 GLY A N 1
ATOM 836 C CA . GLY A 1 105 ? 0.228 -2.061 -11.258 1.00 81.19 105 GLY A CA 1
ATOM 837 C C . GLY A 1 105 ? -0.089 -3.139 -10.213 1.00 81.19 105 GLY A C 1
ATOM 838 O O . GLY A 1 105 ? -0.572 -2.838 -9.116 1.00 81.19 105 GLY A O 1
ATOM 839 N N . PRO A 1 106 ? 0.206 -4.406 -10.549 1.00 77.44 106 PRO A N 1
ATOM 840 C CA . PRO A 1 106 ? -0.164 -5.561 -9.734 1.00 77.44 106 PRO A CA 1
ATOM 841 C C . PRO A 1 106 ? 0.547 -5.567 -8.379 1.00 77.44 106 PRO A C 1
ATOM 843 O O . PRO A 1 106 ? -0.025 -5.994 -7.376 1.00 77.44 106 PRO A O 1
ATOM 846 N N . GLU A 1 107 ? 1.773 -5.040 -8.311 1.00 79.69 107 GLU A N 1
ATOM 847 C CA . GLU A 1 107 ? 2.496 -4.894 -7.052 1.00 79.69 107 GLU A CA 1
ATOM 848 C C . GLU A 1 107 ? 1.746 -3.970 -6.089 1.00 79.69 107 GLU A C 1
ATOM 850 O O . GLU A 1 107 ? 1.764 -4.227 -4.889 1.00 79.69 107 GLU A O 1
ATOM 855 N N . ASN A 1 108 ? 1.054 -2.933 -6.581 1.00 84.56 108 ASN A N 1
ATOM 856 C CA . ASN A 1 108 ? 0.295 -2.015 -5.734 1.00 84.56 108 ASN A CA 1
ATOM 857 C C . ASN A 1 108 ? -1.085 -2.565 -5.327 1.00 84.56 108 ASN A C 1
ATOM 859 O O . ASN A 1 108 ? -1.588 -2.199 -4.263 1.00 84.56 108 ASN A O 1
ATOM 863 N N . ASP A 1 109 ? -1.679 -3.478 -6.101 1.00 82.62 109 ASP A N 1
ATOM 864 C CA . ASP A 1 109 ? -2.982 -4.082 -5.782 1.00 82.62 109 ASP A CA 1
ATOM 865 C C . ASP A 1 109 ? -2.965 -4.834 -4.446 1.00 82.62 109 ASP A C 1
ATOM 867 O O . ASP A 1 109 ? -3.896 -4.713 -3.645 1.00 82.62 109 ASP A O 1
ATOM 871 N N . ILE A 1 110 ? -1.863 -5.530 -4.149 1.00 84.94 110 ILE A N 1
ATOM 872 C CA . ILE A 1 110 ? -1.659 -6.227 -2.869 1.00 84.94 110 ILE A CA 1
ATOM 873 C C . ILE A 1 110 ? -1.729 -5.233 -1.703 1.00 84.94 110 ILE A C 1
ATOM 875 O O . ILE A 1 110 ? -2.404 -5.474 -0.696 1.00 84.94 110 ILE A O 1
ATOM 879 N N . PHE A 1 111 ? -1.062 -4.085 -1.845 1.00 88.25 111 PHE A N 1
ATOM 880 C CA . PHE A 1 111 ? -1.097 -3.054 -0.818 1.00 88.25 111 PHE A CA 1
ATOM 881 C C . PHE A 1 111 ? -2.486 -2.405 -0.745 1.00 88.25 111 PHE A C 1
ATOM 883 O O . PHE A 1 111 ? -2.959 -2.140 0.360 1.00 88.25 111 PHE A O 1
ATOM 890 N N . ASN A 1 112 ? -3.160 -2.172 -1.878 1.00 86.56 112 ASN A N 1
ATOM 891 C CA . ASN A 1 112 ? -4.495 -1.570 -1.925 1.00 86.56 112 ASN A CA 1
ATOM 892 C C . ASN A 1 112 ? -5.516 -2.401 -1.138 1.00 86.56 112 ASN A C 1
ATOM 894 O O . ASN A 1 112 ? -6.243 -1.849 -0.312 1.00 86.56 112 ASN A O 1
ATOM 898 N N . VAL A 1 113 ? -5.528 -3.722 -1.333 1.00 87.69 113 VAL A N 1
ATOM 899 C CA . VAL A 1 113 ? -6.409 -4.641 -0.592 1.00 87.69 113 VAL A CA 1
ATOM 900 C C . VAL A 1 113 ? -6.126 -4.570 0.912 1.00 87.69 113 VAL A C 1
ATOM 902 O O . VAL A 1 113 ? -7.046 -4.442 1.725 1.00 87.69 113 VAL A O 1
ATOM 905 N N . ARG A 1 114 ? -4.846 -4.579 1.305 1.00 86.81 114 ARG A N 1
ATOM 906 C CA . ARG A 1 114 ? -4.456 -4.493 2.720 1.00 86.81 114 ARG A CA 1
ATOM 907 C C . ARG A 1 114 ? -4.803 -3.134 3.333 1.00 86.81 114 ARG A C 1
ATOM 909 O O . ARG A 1 114 ? -5.305 -3.090 4.452 1.00 86.81 114 ARG A O 1
ATOM 916 N N . ALA A 1 115 ? -4.624 -2.037 2.605 1.00 89.25 115 ALA A N 1
ATOM 917 C CA . ALA A 1 115 ? -5.033 -0.703 3.040 1.00 89.25 115 ALA A CA 1
ATOM 918 C C . ALA A 1 115 ? -6.548 -0.631 3.285 1.00 89.25 115 ALA A C 1
ATOM 920 O O . ALA A 1 115 ? -6.974 -0.181 4.351 1.00 89.25 115 ALA A O 1
ATOM 921 N N . GLN A 1 116 ? -7.350 -1.153 2.351 1.00 89.81 116 GLN A N 1
ATOM 922 C CA . GLN A 1 116 ? -8.808 -1.196 2.475 1.00 89.81 116 GLN A CA 1
ATOM 923 C C . GLN A 1 116 ? -9.252 -1.988 3.711 1.00 89.81 116 GLN A C 1
ATOM 925 O O . GLN A 1 116 ? -10.104 -1.509 4.458 1.00 89.81 116 GLN A O 1
ATOM 930 N N . SER A 1 117 ? -8.623 -3.137 3.996 1.00 89.00 117 SER A N 1
ATOM 931 C CA . SER A 1 117 ? -8.922 -3.917 5.212 1.00 89.00 117 SER A CA 1
ATOM 932 C C . SER A 1 117 ? -8.630 -3.169 6.522 1.00 89.00 117 SER A C 1
ATOM 934 O O . SER A 1 117 ? -9.247 -3.453 7.545 1.00 89.00 117 SER A O 1
ATOM 936 N N . LEU A 1 118 ? -7.728 -2.182 6.494 1.00 88.12 118 LEU A N 1
ATOM 937 C CA . LEU A 1 118 ? -7.360 -1.345 7.642 1.00 88.12 118 LEU A CA 1
ATOM 938 C C . LEU A 1 118 ? -8.179 -0.040 7.717 1.00 88.12 118 LEU A C 1
ATOM 940 O O . LEU A 1 118 ? -7.937 0.796 8.596 1.00 88.12 118 LEU A O 1
ATOM 944 N N . GLY A 1 119 ? -9.136 0.152 6.800 1.00 86.06 119 GLY A N 1
ATOM 945 C CA . GLY A 1 119 ? -9.948 1.366 6.699 1.00 86.06 119 GLY A CA 1
ATOM 946 C C . GLY A 1 119 ? -9.153 2.582 6.221 1.00 86.06 119 GLY A C 1
ATOM 947 O O . GLY A 1 119 ? -9.434 3.704 6.637 1.00 86.06 119 GLY A O 1
ATOM 948 N N . THR A 1 120 ? -8.123 2.371 5.400 1.00 88.00 120 THR A N 1
ATOM 949 C CA . THR A 1 120 ? -7.297 3.440 4.827 1.00 88.00 120 THR A CA 1
ATOM 950 C C . THR A 1 120 ? -7.134 3.264 3.319 1.00 88.00 120 THR A C 1
ATOM 952 O O . THR A 1 120 ? -7.467 2.228 2.748 1.00 88.00 120 THR A O 1
ATOM 955 N N . THR A 1 121 ? -6.622 4.291 2.653 1.00 84.88 121 THR A N 1
ATOM 956 C CA . THR A 1 121 ? -6.335 4.273 1.216 1.00 84.88 121 THR A CA 1
ATOM 957 C C . THR A 1 121 ? -4.865 4.547 0.980 1.00 84.88 121 THR A C 1
ATOM 959 O O . THR A 1 121 ? -4.253 5.371 1.667 1.00 84.88 121 THR A O 1
ATOM 962 N N . ILE A 1 122 ? -4.302 3.898 -0.031 1.00 82.19 122 ILE A N 1
ATOM 963 C CA . ILE A 1 122 ? -2.942 4.192 -0.464 1.00 82.19 122 ILE A CA 1
ATOM 964 C C . ILE A 1 122 ? -2.932 5.522 -1.193 1.00 82.19 122 ILE A C 1
ATOM 966 O O . ILE A 1 122 ? -3.700 5.746 -2.121 1.00 82.19 122 ILE A O 1
ATOM 970 N N . GLN A 1 123 ? -2.049 6.402 -0.744 1.00 85.56 123 GLN A N 1
ATOM 971 C CA . GLN A 1 123 ? -1.751 7.656 -1.418 1.00 85.56 123 GLN A CA 1
ATOM 972 C C . GLN A 1 123 ? -0.516 7.477 -2.290 1.00 85.56 123 GLN A C 1
ATOM 974 O O . GLN A 1 123 ? 0.325 6.629 -1.998 1.00 85.56 123 GLN A O 1
ATOM 979 N N . GLU A 1 124 ? -0.370 8.290 -3.328 1.00 90.00 124 GLU A N 1
ATOM 980 C CA . GLU A 1 124 ? 0.854 8.336 -4.130 1.00 90.00 124 GLU A CA 1
ATOM 981 C C . GLU A 1 124 ? 2.087 8.568 -3.234 1.00 90.00 124 GLU A C 1
ATOM 983 O O . GLU A 1 124 ? 2.021 9.274 -2.222 1.00 90.00 124 GLU A O 1
ATOM 988 N N . LEU A 1 125 ? 3.220 7.942 -3.566 1.00 90.12 125 LEU A N 1
ATOM 989 C CA . LEU A 1 125 ? 4.466 8.204 -2.844 1.00 90.12 125 LEU A CA 1
ATOM 990 C C . LEU A 1 125 ? 4.929 9.639 -3.105 1.00 90.12 125 LEU A C 1
ATOM 992 O O . LEU A 1 125 ? 4.735 10.204 -4.183 1.00 90.12 125 LEU A O 1
ATOM 996 N N . LYS A 1 126 ? 5.597 10.236 -2.115 1.00 89.06 126 LYS A N 1
ATOM 997 C CA . LYS A 1 126 ? 6.161 11.579 -2.261 1.00 89.06 126 LYS A CA 1
ATOM 998 C C . LYS A 1 126 ? 7.143 11.600 -3.436 1.00 89.06 126 LYS A C 1
ATOM 1000 O O . LYS A 1 126 ? 8.095 10.829 -3.458 1.00 89.06 126 LYS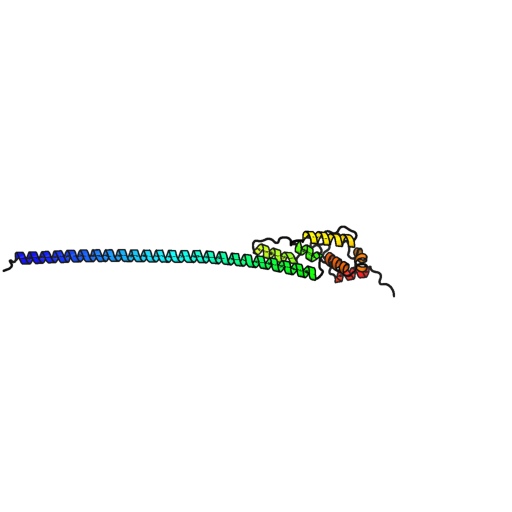 A O 1
ATOM 1005 N N . GLY A 1 127 ? 6.915 12.508 -4.384 1.00 88.12 127 GLY A N 1
ATOM 1006 C CA . GLY A 1 127 ? 7.749 12.646 -5.580 1.00 88.12 127 GLY A CA 1
ATOM 1007 C C . GLY A 1 127 ? 7.379 11.714 -6.738 1.00 88.12 127 GLY A C 1
ATOM 1008 O O . GLY A 1 127 ? 8.020 11.815 -7.778 1.00 88.12 127 GLY A O 1
ATOM 1009 N N . ALA A 1 128 ? 6.340 10.875 -6.612 1.00 91.31 128 ALA A N 1
ATOM 1010 C CA . ALA A 1 128 ? 5.897 9.973 -7.681 1.00 91.31 128 ALA A CA 1
ATOM 1011 C C . ALA A 1 128 ? 5.607 10.719 -8.994 1.00 91.31 128 ALA A C 1
ATOM 1013 O O . ALA A 1 128 ? 6.132 10.341 -10.033 1.00 91.31 128 ALA A O 1
ATOM 1014 N N . ARG A 1 129 ? 4.875 11.839 -8.925 1.00 92.31 129 ARG A N 1
ATOM 1015 C CA . ARG A 1 129 ? 4.571 12.707 -10.080 1.00 92.31 129 ARG A CA 1
ATOM 1016 C C . ARG A 1 129 ? 5.804 13.323 -10.733 1.00 92.31 129 ARG A C 1
ATOM 1018 O O . ARG A 1 129 ? 5.877 13.451 -11.946 1.00 92.31 129 ARG A O 1
ATOM 1025 N N . GLN A 1 130 ? 6.802 13.697 -9.936 1.00 93.00 130 GLN A N 1
ATOM 1026 C CA . GLN A 1 130 ? 8.045 14.228 -10.494 1.00 93.00 130 GLN A CA 1
ATOM 1027 C C . GLN A 1 130 ? 8.849 13.122 -11.187 1.00 93.00 130 GLN A C 1
ATOM 1029 O O . GLN A 1 130 ? 9.463 13.369 -12.227 1.00 93.00 130 GLN A O 1
ATOM 1034 N N . LEU A 1 131 ? 8.851 11.914 -10.615 1.00 91.69 131 LEU A N 1
ATOM 1035 C CA . LEU A 1 131 ? 9.507 10.754 -11.207 1.00 91.69 131 LEU A CA 1
ATOM 1036 C C . LEU A 1 131 ? 8.814 10.347 -12.515 1.00 91.69 131 LEU A C 1
ATOM 1038 O O . LEU A 1 131 ? 9.509 10.187 -13.507 1.00 91.69 131 LEU A O 1
ATOM 1042 N N . GLU A 1 132 ? 7.479 10.297 -12.534 1.00 94.62 132 GLU A N 1
ATOM 1043 C CA . GLU A 1 132 ? 6.635 10.103 -13.728 1.00 94.62 132 GLU A CA 1
ATOM 1044 C C . GLU A 1 132 ? 7.064 11.032 -14.867 1.00 94.62 132 GLU A C 1
ATOM 1046 O O . GLU A 1 132 ? 7.574 10.556 -15.878 1.00 94.62 132 GLU A O 1
ATOM 1051 N N . ILE A 1 133 ? 7.014 12.350 -14.647 1.00 95.06 133 ILE A N 1
ATOM 1052 C CA . ILE A 1 133 ? 7.398 13.353 -15.654 1.00 95.06 133 ILE A CA 1
ATOM 1053 C C . ILE A 1 133 ? 8.841 13.150 -16.133 1.00 95.06 133 ILE A C 1
ATOM 1055 O O . ILE A 1 133 ? 9.142 13.281 -17.322 1.00 95.06 133 ILE A O 1
ATOM 1059 N N . THR A 1 134 ? 9.762 12.848 -15.214 1.00 94.56 134 THR A N 1
ATOM 1060 C CA . THR A 1 134 ? 11.183 12.665 -15.545 1.00 94.56 134 THR A CA 1
ATOM 1061 C C . THR A 1 134 ? 11.390 11.424 -16.413 1.00 94.56 134 THR A C 1
ATOM 1063 O O . THR A 1 134 ? 12.103 11.488 -17.416 1.00 94.56 134 THR A O 1
ATOM 1066 N N . THR A 1 135 ? 10.746 10.314 -16.056 1.00 93.12 135 THR A N 1
ATOM 1067 C CA . THR A 1 135 ? 10.825 9.039 -16.771 1.00 93.12 135 THR A CA 1
ATOM 1068 C C . THR A 1 135 ? 10.144 9.129 -18.136 1.00 93.12 135 THR A C 1
ATOM 1070 O O . THR A 1 135 ? 10.741 8.726 -19.133 1.00 93.12 135 THR A O 1
ATOM 1073 N N . GLU A 1 136 ? 8.960 9.736 -18.223 1.00 95.00 136 GLU A N 1
ATOM 1074 C CA . GLU A 1 136 ? 8.266 10.012 -19.489 1.00 95.00 136 GLU A CA 1
ATOM 1075 C C . GLU A 1 136 ? 9.095 10.896 -20.413 1.00 95.00 136 GLU A C 1
ATOM 1077 O O . GLU A 1 136 ? 9.233 10.602 -21.599 1.00 95.00 136 GLU A O 1
ATOM 1082 N N . THR A 1 137 ? 9.705 11.954 -19.874 1.00 95.44 137 THR A N 1
ATOM 1083 C CA . THR A 1 137 ? 10.569 12.852 -20.648 1.00 95.44 137 THR A CA 1
ATOM 1084 C C . THR A 1 137 ? 11.804 12.115 -21.165 1.00 95.44 137 THR A C 1
ATOM 1086 O O . THR A 1 137 ? 12.194 12.303 -22.319 1.00 95.44 137 THR A O 1
ATOM 1089 N N . ALA A 1 138 ? 12.428 11.271 -20.339 1.00 93.06 138 ALA A N 1
ATOM 1090 C CA . ALA A 1 138 ? 13.578 10.470 -20.747 1.00 93.06 138 ALA A CA 1
ATOM 1091 C C . ALA A 1 138 ? 13.206 9.485 -21.866 1.00 93.06 138 ALA A C 1
ATOM 1093 O O . ALA A 1 138 ? 13.867 9.461 -22.904 1.00 93.06 138 ALA A O 1
ATOM 1094 N N . LEU A 1 139 ? 12.109 8.740 -21.697 1.00 92.88 139 LEU A N 1
ATOM 1095 C CA . LEU A 1 139 ? 11.590 7.813 -22.706 1.00 92.88 139 LEU A CA 1
ATOM 1096 C C . LEU A 1 139 ? 11.214 8.536 -24.002 1.00 92.88 139 LEU A C 1
ATOM 1098 O O . LEU A 1 139 ? 11.576 8.082 -25.087 1.00 92.88 139 LEU A O 1
ATOM 1102 N N . SER A 1 140 ? 10.558 9.691 -23.888 1.00 94.25 140 SER A N 1
ATOM 1103 C CA . SER A 1 140 ? 10.134 10.485 -25.039 1.00 94.25 140 SER A CA 1
ATOM 1104 C C . SER A 1 140 ? 11.321 10.992 -25.858 1.00 94.25 140 SER A C 1
ATOM 1106 O O . SER A 1 140 ? 11.289 10.953 -27.085 1.00 94.25 140 SER A O 1
ATOM 1108 N N . ARG A 1 141 ? 12.409 11.409 -25.191 1.00 93.12 141 ARG A N 1
ATOM 1109 C CA . ARG A 1 141 ? 13.659 11.825 -25.853 1.00 93.12 141 ARG A CA 1
ATOM 1110 C C . ARG A 1 141 ? 14.389 10.663 -26.520 1.00 93.12 141 ARG A C 1
ATOM 1112 O O . ARG A 1 141 ? 14.936 10.842 -27.599 1.00 93.12 141 ARG A O 1
ATOM 1119 N N . ILE A 1 142 ? 14.414 9.490 -25.886 1.00 91.00 142 ILE A N 1
ATOM 1120 C CA . ILE A 1 142 ? 15.079 8.293 -26.428 1.00 91.00 142 ILE A CA 1
ATOM 1121 C C . ILE A 1 142 ? 14.361 7.785 -27.683 1.00 91.00 142 ILE A C 1
ATOM 1123 O O . ILE A 1 142 ? 15.006 7.330 -28.626 1.00 91.00 142 ILE A O 1
ATOM 1127 N N . LEU A 1 143 ? 13.028 7.836 -27.682 1.00 89.75 143 LEU A N 1
ATOM 1128 C CA . LEU A 1 143 ? 12.189 7.260 -28.734 1.00 89.75 143 LEU A CA 1
ATOM 1129 C C . LEU A 1 143 ? 11.695 8.280 -29.771 1.00 89.75 143 LEU A C 1
ATOM 1131 O O . LEU A 1 143 ? 11.014 7.878 -30.721 1.00 89.75 143 LEU A O 1
ATOM 1135 N N . ASP A 1 144 ? 12.026 9.560 -29.579 1.00 91.06 144 ASP A N 1
ATOM 1136 C CA . ASP A 1 144 ? 11.599 10.703 -30.398 1.00 91.06 144 ASP A CA 1
ATOM 1137 C C . ASP A 1 144 ? 10.077 10.724 -30.636 1.00 91.06 144 ASP A C 1
ATOM 1139 O O . ASP A 1 144 ? 9.577 10.821 -31.756 1.00 91.06 144 ASP A O 1
ATOM 1143 N N . ARG A 1 145 ? 9.316 10.511 -29.558 1.00 90.62 145 ARG A N 1
ATOM 1144 C CA . ARG A 1 145 ? 7.846 10.428 -29.563 1.00 90.62 145 ARG A CA 1
ATOM 1145 C C . ARG A 1 145 ? 7.290 10.726 -28.182 1.00 90.62 145 ARG A C 1
ATOM 1147 O O . ARG A 1 145 ? 8.012 10.636 -27.200 1.00 90.62 145 ARG A O 1
ATOM 1154 N N . THR A 1 146 ? 6.003 11.031 -28.085 1.00 91.44 146 THR A N 1
ATOM 1155 C CA . THR A 1 146 ? 5.348 11.223 -26.787 1.00 91.44 146 THR A CA 1
ATOM 1156 C C . THR A 1 146 ? 5.112 9.878 -26.101 1.00 91.44 146 THR A C 1
ATOM 1158 O O . THR A 1 146 ? 4.453 9.006 -26.668 1.00 91.44 146 THR A O 1
ATOM 1161 N N . VAL A 1 147 ? 5.635 9.732 -24.884 1.00 90.88 147 VAL A N 1
ATOM 1162 C CA . VAL A 1 147 ? 5.437 8.570 -24.008 1.00 90.88 147 VAL A CA 1
ATOM 1163 C C . VAL A 1 147 ? 4.684 9.009 -22.756 1.00 90.88 147 VAL A C 1
ATOM 1165 O O . VAL A 1 147 ? 5.001 10.054 -22.196 1.00 90.88 147 VAL A O 1
ATOM 1168 N N . ASP A 1 148 ? 3.708 8.207 -22.338 1.00 91.69 148 ASP A N 1
ATOM 1169 C CA . ASP A 1 148 ? 2.810 8.478 -21.207 1.00 91.69 148 ASP A CA 1
ATOM 1170 C C . ASP A 1 148 ? 2.737 7.246 -20.296 1.00 91.69 148 ASP A C 1
ATOM 1172 O O . ASP A 1 148 ? 2.559 6.123 -20.783 1.00 91.69 148 ASP A O 1
ATOM 1176 N N . ILE A 1 149 ? 2.891 7.433 -18.988 1.00 91.06 149 ILE A N 1
ATOM 1177 C CA . ILE A 1 149 ? 2.802 6.385 -17.972 1.00 91.06 149 ILE A CA 1
ATOM 1178 C C . ILE A 1 149 ? 1.442 6.497 -17.294 1.00 91.06 149 ILE A C 1
ATOM 1180 O O . ILE A 1 149 ? 1.075 7.501 -16.700 1.00 91.06 149 ILE A O 1
ATOM 1184 N N . SER A 1 150 ? 0.676 5.417 -17.356 1.00 88.38 150 SER A N 1
ATOM 1185 C CA . SER A 1 150 ? -0.724 5.418 -16.945 1.00 88.38 150 SER A CA 1
ATOM 1186 C C . SER A 1 150 ? -1.069 4.176 -16.126 1.00 88.38 150 SER A C 1
ATOM 1188 O O . SER A 1 150 ? -0.222 3.316 -15.876 1.00 88.38 150 SER A O 1
ATOM 1190 N N . ARG A 1 151 ? -2.330 4.054 -15.691 1.00 84.12 151 ARG A N 1
ATOM 1191 C CA . ARG A 1 151 ? -2.818 2.856 -14.975 1.00 84.12 151 ARG A CA 1
ATOM 1192 C C . ARG A 1 151 ? -2.683 1.597 -15.818 1.00 84.12 151 ARG A C 1
ATOM 1194 O O . ARG A 1 151 ? -2.547 0.500 -15.290 1.00 84.12 151 ARG A O 1
ATOM 1201 N N . GLU A 1 152 ? -2.762 1.790 -17.120 1.00 82.75 152 GLU A N 1
ATOM 1202 C CA . GLU A 1 152 ? -2.737 0.793 -18.168 1.00 82.75 152 GLU A CA 1
ATOM 1203 C C . GLU A 1 152 ? -1.308 0.426 -18.587 1.00 82.75 152 GLU A C 1
ATOM 1205 O O . GLU A 1 152 ? -1.129 -0.327 -19.531 1.00 82.75 152 GLU A O 1
ATOM 1210 N N . GLY A 1 153 ? -0.274 0.943 -17.924 1.00 87.44 153 GLY A N 1
ATOM 1211 C CA . GLY A 1 153 ? 1.107 0.730 -18.347 1.00 87.44 153 GLY A CA 1
ATOM 1212 C C . GLY A 1 153 ? 1.684 1.929 -19.084 1.00 87.44 153 GLY A C 1
ATOM 1213 O O . GLY A 1 153 ? 1.176 3.054 -18.993 1.00 87.44 153 GLY A O 1
ATOM 1214 N N . VAL A 1 154 ? 2.769 1.675 -19.814 1.00 89.00 154 VAL A N 1
ATOM 1215 C CA . VAL A 1 154 ? 3.478 2.702 -20.577 1.00 89.00 154 VAL A CA 1
ATOM 1216 C C . VAL A 1 154 ? 2.979 2.730 -22.019 1.00 89.00 154 VAL A C 1
ATOM 1218 O O . VAL A 1 154 ? 3.065 1.747 -22.756 1.00 89.00 154 VAL A O 1
ATOM 1221 N N . ARG A 1 155 ? 2.468 3.884 -22.442 1.00 88.75 155 ARG A N 1
ATOM 1222 C CA . ARG A 1 155 ? 1.887 4.117 -23.767 1.00 88.75 155 ARG A CA 1
ATOM 1223 C C . ARG A 1 155 ? 2.799 4.992 -24.615 1.00 88.75 155 ARG A C 1
ATOM 1225 O O . ARG A 1 155 ? 3.659 5.704 -24.111 1.00 88.75 155 ARG A O 1
ATOM 1232 N N . GLY A 1 156 ? 2.622 4.919 -25.932 1.00 86.06 156 GLY A N 1
ATOM 1233 C CA . GLY A 1 156 ? 3.420 5.708 -26.875 1.00 86.06 156 GLY A CA 1
ATOM 1234 C C . GLY A 1 156 ? 4.822 5.154 -27.147 1.00 86.06 156 GLY A C 1
ATOM 1235 O O . GLY A 1 156 ? 5.574 5.772 -27.886 1.00 86.06 156 GLY A O 1
ATOM 1236 N N . LEU A 1 157 ? 5.178 3.965 -26.641 1.00 85.69 157 LEU A N 1
ATOM 1237 C CA . LEU A 1 157 ? 6.478 3.330 -26.918 1.00 85.69 157 LEU A CA 1
ATOM 1238 C C . LEU A 1 157 ? 6.646 2.898 -28.386 1.00 85.69 157 LEU A C 1
ATOM 1240 O O . LEU A 1 157 ? 7.767 2.802 -28.885 1.00 85.69 157 LEU A O 1
ATOM 1244 N N . GLY A 1 158 ? 5.541 2.667 -29.101 1.00 83.50 158 GLY A N 1
ATOM 1245 C CA . GLY A 1 158 ? 5.518 2.004 -30.408 1.00 83.50 158 GLY A CA 1
ATOM 1246 C C . GLY A 1 158 ? 5.876 0.521 -30.305 1.00 83.50 158 GLY A C 1
ATOM 1247 O O . GLY A 1 158 ? 5.640 -0.108 -29.280 1.00 83.50 158 GLY A O 1
ATOM 1248 N N . THR A 1 159 ? 6.427 -0.064 -31.370 1.00 84.62 159 THR A N 1
ATOM 1249 C CA . THR A 1 159 ? 6.807 -1.487 -31.371 1.00 84.62 159 THR A CA 1
ATOM 1250 C C . THR A 1 159 ? 8.241 -1.681 -30.885 1.00 84.62 159 THR A C 1
ATOM 1252 O O . THR A 1 159 ? 9.104 -0.844 -31.158 1.00 84.62 159 THR A O 1
ATOM 1255 N N . ALA A 1 160 ? 8.525 -2.829 -30.262 1.00 83.62 160 ALA A N 1
ATOM 1256 C CA . ALA A 1 160 ? 9.883 -3.249 -29.895 1.00 83.62 160 ALA A CA 1
ATOM 1257 C C . ALA A 1 160 ? 10.880 -3.118 -31.064 1.00 83.62 160 ALA A C 1
ATOM 1259 O O . ALA A 1 160 ? 11.993 -2.627 -30.898 1.00 83.62 160 ALA A O 1
ATOM 1260 N N . ILE A 1 161 ? 10.437 -3.485 -32.270 1.00 83.56 161 ILE A N 1
ATOM 1261 C CA . ILE A 1 161 ? 11.208 -3.366 -33.512 1.00 83.56 161 ILE A CA 1
ATOM 1262 C C . ILE A 1 161 ? 11.501 -1.897 -33.851 1.00 83.56 161 ILE A C 1
ATOM 1264 O O . ILE A 1 161 ? 12.634 -1.563 -34.187 1.00 83.56 161 ILE A O 1
ATOM 1268 N N . SER A 1 162 ? 10.515 -0.999 -33.725 1.00 84.25 162 SER A N 1
ATOM 1269 C CA . SER A 1 162 ? 10.721 0.435 -33.984 1.00 84.25 162 SER A CA 1
ATOM 1270 C C . SER A 1 162 ? 11.717 1.080 -33.014 1.00 84.25 162 SER A C 1
ATOM 1272 O O . SER A 1 162 ? 12.386 2.047 -33.373 1.00 84.25 162 SER A O 1
ATOM 1274 N N . SER A 1 163 ? 11.852 0.509 -31.817 1.00 85.56 163 SER A N 1
ATOM 1275 C CA . SER A 1 163 ? 12.763 0.969 -30.766 1.00 85.56 163 SER A CA 1
ATOM 1276 C C . SER A 1 163 ? 14.128 0.271 -30.803 1.00 85.56 163 SER A C 1
ATOM 1278 O O . SER A 1 163 ? 15.022 0.642 -30.043 1.00 85.56 163 SER A O 1
ATOM 1280 N N . ALA A 1 164 ? 14.335 -0.693 -31.711 1.00 85.31 164 ALA A N 1
ATOM 1281 C CA . ALA A 1 164 ? 15.564 -1.481 -31.821 1.00 85.31 164 ALA A CA 1
ATOM 1282 C C . ALA A 1 164 ? 16.816 -0.616 -32.010 1.00 85.31 164 ALA A C 1
ATOM 1284 O O . ALA A 1 164 ? 17.853 -0.882 -31.406 1.00 85.31 164 ALA A O 1
ATOM 1285 N N . ARG A 1 165 ? 16.718 0.457 -32.808 1.00 85.62 165 ARG A N 1
ATOM 1286 C CA . ARG A 1 165 ? 17.834 1.389 -33.019 1.00 85.62 165 ARG A CA 1
ATOM 1287 C C . ARG A 1 165 ? 18.232 2.088 -31.719 1.00 85.62 165 ARG A C 1
ATOM 1289 O O . ARG A 1 165 ? 19.408 2.069 -31.374 1.00 85.62 165 ARG A O 1
ATOM 1296 N N . ALA A 1 166 ? 17.263 2.662 -31.004 1.00 87.31 166 ALA A N 1
ATOM 1297 C CA . ALA A 1 166 ? 17.496 3.342 -29.730 1.00 87.31 166 ALA A CA 1
ATOM 1298 C C . ALA A 1 166 ? 18.035 2.377 -28.662 1.00 87.31 166 ALA A C 1
ATOM 1300 O O . ALA A 1 166 ? 18.902 2.744 -27.878 1.00 87.31 166 ALA A O 1
ATOM 1301 N N . PHE A 1 167 ? 17.575 1.125 -28.676 1.00 88.62 167 PHE A N 1
ATOM 1302 C CA . PHE A 1 167 ? 18.044 0.084 -27.767 1.00 88.62 167 PHE A CA 1
ATOM 1303 C C . PHE A 1 167 ? 19.500 -0.334 -28.030 1.00 88.62 167 PHE A C 1
ATOM 1305 O O . PHE A 1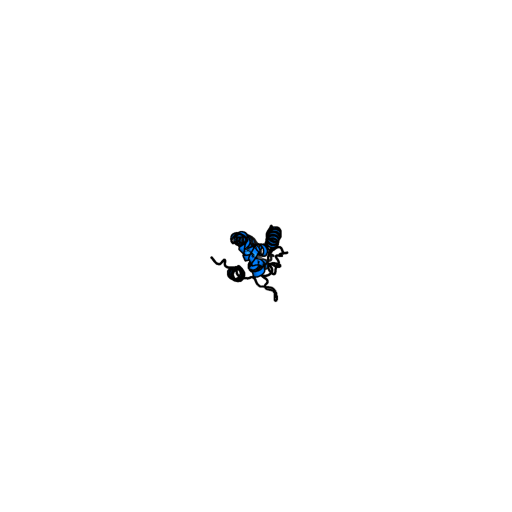 167 ? 20.281 -0.457 -27.092 1.00 88.62 167 PHE A O 1
ATOM 1312 N N . VAL A 1 168 ? 19.885 -0.543 -29.295 1.00 86.50 168 VAL A N 1
ATOM 1313 C CA . VAL A 1 168 ? 21.246 -0.987 -29.659 1.00 86.50 168 VAL A CA 1
ATOM 1314 C C . VAL A 1 168 ? 22.268 0.141 -29.600 1.00 86.50 168 VAL A C 1
ATOM 1316 O O . VAL A 1 168 ? 23.399 -0.086 -29.184 1.00 86.50 168 VAL A O 1
ATOM 1319 N N . GLN A 1 169 ? 21.893 1.346 -30.032 1.00 85.69 169 GLN A N 1
ATOM 1320 C CA . GLN A 1 169 ? 22.778 2.515 -29.988 1.00 85.69 169 GLN A CA 1
ATOM 1321 C C . GLN A 1 169 ? 22.839 3.141 -28.589 1.00 85.69 169 GLN A C 1
ATOM 1323 O O . GLN A 1 169 ? 23.780 3.870 -28.281 1.00 85.69 169 GLN A O 1
ATOM 1328 N N . GLY A 1 170 ? 21.837 2.873 -27.752 1.00 83.31 170 GLY A N 1
ATOM 1329 C CA . GLY A 1 170 ? 21.798 3.304 -26.365 1.00 83.31 170 GLY A CA 1
ATOM 1330 C C . GLY A 1 170 ? 22.763 2.515 -25.479 1.00 83.31 170 GLY A C 1
ATOM 1331 O O . GLY A 1 170 ? 23.030 1.336 -25.705 1.00 83.31 170 GLY A O 1
ATOM 1332 N N . GLY A 1 171 ? 23.269 3.175 -24.434 1.00 88.31 171 GLY A N 1
ATOM 1333 C CA . GLY A 1 171 ? 24.028 2.516 -23.369 1.00 88.31 171 GLY A CA 1
AT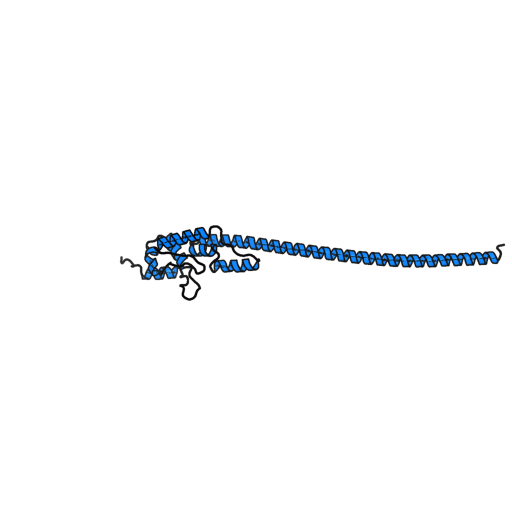OM 1334 C C . GLY A 1 171 ? 23.148 1.646 -22.462 1.00 88.31 171 GLY A C 1
ATOM 1335 O O . GLY A 1 171 ? 21.928 1.576 -22.627 1.00 88.31 171 GLY A O 1
ATOM 1336 N N . ALA A 1 172 ? 23.768 1.023 -21.456 1.00 87.94 172 ALA A N 1
ATOM 1337 C CA . ALA A 1 172 ? 23.092 0.131 -20.507 1.00 87.94 172 ALA A CA 1
ATOM 1338 C C . ALA A 1 172 ? 21.871 0.779 -19.823 1.00 87.94 172 ALA A C 1
ATOM 1340 O O . ALA A 1 172 ? 20.841 0.126 -19.654 1.00 87.94 172 ALA A O 1
ATOM 1341 N N . ASP A 1 173 ? 21.945 2.073 -19.505 1.00 88.31 173 ASP A N 1
ATOM 1342 C CA . ASP A 1 173 ? 20.844 2.808 -18.870 1.00 88.31 173 ASP A CA 1
ATOM 1343 C C . ASP A 1 173 ? 19.622 2.928 -19.790 1.00 88.31 173 ASP A C 1
ATOM 1345 O O . ASP A 1 173 ? 18.487 2.737 -19.356 1.00 88.31 173 ASP A O 1
ATOM 1349 N N . VAL A 1 174 ? 19.845 3.175 -21.087 1.00 90.25 174 VAL A N 1
ATOM 1350 C CA . VAL A 1 174 ? 18.778 3.248 -22.098 1.00 90.25 174 VAL A CA 1
ATOM 1351 C C . VAL A 1 174 ? 18.144 1.877 -22.298 1.00 90.25 174 VAL A C 1
ATOM 1353 O O . VAL A 1 174 ? 16.921 1.767 -22.341 1.00 90.25 174 VAL A O 1
ATOM 1356 N N . GLN A 1 175 ? 18.955 0.821 -22.375 1.00 90.50 175 GLN A N 1
ATOM 1357 C CA . GLN A 1 175 ? 18.454 -0.550 -22.496 1.00 90.50 175 GLN A CA 1
ATOM 1358 C C . GLN A 1 175 ? 17.617 -0.953 -21.283 1.00 90.50 175 GLN A C 1
ATOM 1360 O O . GLN A 1 175 ? 16.555 -1.554 -21.445 1.00 90.50 175 GLN A O 1
ATOM 1365 N N . THR A 1 176 ? 18.065 -0.592 -20.081 1.00 90.69 176 THR A N 1
ATOM 1366 C CA . THR A 1 176 ? 17.358 -0.869 -18.825 1.00 90.69 176 THR A CA 1
ATOM 1367 C C . THR A 1 176 ? 16.031 -0.117 -18.774 1.00 90.69 176 THR A C 1
ATOM 1369 O O . THR A 1 176 ? 14.986 -0.726 -18.549 1.00 90.69 176 THR A O 1
ATOM 1372 N N . LEU A 1 177 ? 16.044 1.182 -19.085 1.00 91.00 177 LEU A N 1
ATOM 1373 C CA . LEU A 1 177 ? 14.847 2.019 -19.110 1.00 91.00 177 LEU A CA 1
ATOM 1374 C C . LEU A 1 177 ? 13.828 1.549 -20.162 1.00 91.00 177 LEU A C 1
ATOM 1376 O O . LEU A 1 177 ? 12.638 1.458 -19.869 1.00 91.00 177 LEU A O 1
ATOM 1380 N N . LEU A 1 178 ? 14.277 1.192 -21.369 1.00 90.94 178 LEU A N 1
ATOM 1381 C CA . LEU A 1 178 ? 13.400 0.651 -22.410 1.00 90.94 178 LEU A CA 1
ATOM 1382 C C . LEU A 1 178 ? 12.856 -0.731 -22.035 1.00 90.94 178 LEU A C 1
ATOM 1384 O O . LEU A 1 178 ? 11.670 -0.982 -22.228 1.00 90.94 178 LEU A O 1
ATOM 1388 N N . SER A 1 179 ? 13.688 -1.612 -21.471 1.00 90.94 179 SER A N 1
ATOM 1389 C CA . SER A 1 179 ? 13.249 -2.937 -21.005 1.00 90.94 179 SER A CA 1
ATOM 1390 C C . SER A 1 179 ? 12.187 -2.826 -19.920 1.00 90.94 179 SER A C 1
ATOM 1392 O O . SER A 1 179 ? 11.189 -3.538 -19.963 1.00 90.94 179 SER A O 1
ATOM 1394 N N . SER A 1 180 ? 12.382 -1.896 -18.987 1.00 91.00 180 SER A N 1
ATOM 1395 C CA . SER A 1 180 ? 11.414 -1.566 -17.950 1.00 91.00 180 SER A CA 1
ATOM 1396 C C . SER A 1 180 ? 10.101 -1.058 -18.552 1.00 91.00 180 SER A C 1
ATOM 1398 O O . SER A 1 180 ? 9.041 -1.606 -18.266 1.00 91.00 180 SER A O 1
ATOM 1400 N N . ALA A 1 181 ? 10.157 -0.077 -19.456 1.00 89.44 181 ALA A N 1
ATOM 1401 C CA . ALA A 1 181 ? 8.965 0.507 -20.065 1.00 89.44 181 ALA A CA 1
ATOM 1402 C C . ALA A 1 181 ? 8.152 -0.506 -20.889 1.00 89.44 181 ALA A C 1
ATOM 1404 O O . ALA A 1 181 ? 6.937 -0.587 -20.744 1.00 89.44 181 ALA A O 1
ATOM 1405 N N . PHE A 1 182 ? 8.816 -1.323 -21.710 1.00 89.69 182 PHE A N 1
ATOM 1406 C CA . PHE A 1 182 ? 8.160 -2.390 -22.473 1.00 89.69 182 PHE A CA 1
ATOM 1407 C C . PHE A 1 182 ? 7.682 -3.553 -21.593 1.00 89.69 182 PHE A C 1
ATOM 1409 O O . PHE A 1 182 ? 6.752 -4.263 -21.975 1.00 89.69 182 PHE A O 1
ATOM 1416 N N . GLY A 1 183 ? 8.294 -3.747 -20.423 1.00 86.81 183 GLY A N 1
ATOM 1417 C CA . GLY A 1 183 ? 7.910 -4.758 -19.440 1.00 86.81 183 GLY A CA 1
ATOM 1418 C C . GLY A 1 183 ? 6.598 -4.464 -18.721 1.00 86.81 183 GLY A C 1
ATOM 1419 O O . GLY A 1 183 ? 6.030 -5.372 -18.114 1.00 86.81 183 GLY A O 1
ATOM 1420 N N . VAL A 1 184 ? 6.094 -3.230 -18.813 1.00 84.88 184 VAL A N 1
ATOM 1421 C CA . VAL A 1 184 ? 4.870 -2.801 -18.139 1.00 84.88 184 VAL A CA 1
ATOM 1422 C C . VAL A 1 184 ? 3.838 -2.343 -19.168 1.00 84.88 184 VAL A C 1
ATOM 1424 O O . VAL A 1 184 ? 3.801 -1.186 -19.582 1.00 84.88 184 VAL A O 1
ATOM 1427 N N . GLY A 1 185 ? 3.003 -3.290 -19.595 1.00 75.00 185 GLY A N 1
ATOM 1428 C CA . GLY A 1 185 ? 1.945 -3.062 -20.579 1.00 75.00 185 GLY A CA 1
ATOM 1429 C C . GLY A 1 185 ? 0.548 -3.261 -20.010 1.00 75.00 185 GLY A C 1
ATOM 1430 O O . GLY A 1 185 ? 0.364 -3.621 -18.844 1.00 75.00 185 GLY A O 1
ATOM 1431 N N . SER A 1 186 ? -0.437 -3.035 -20.866 1.00 64.31 186 SER A N 1
ATOM 1432 C CA . SER A 1 186 ? -1.836 -3.004 -20.466 1.00 64.31 186 SER A CA 1
ATOM 1433 C C . SER A 1 186 ? -2.434 -4.385 -20.304 1.00 64.31 186 SER A C 1
ATOM 1435 O O . SER A 1 186 ? -2.136 -5.312 -21.054 1.00 64.31 186 SER A O 1
ATOM 1437 N N . LEU A 1 187 ? -3.327 -4.496 -19.324 1.00 60.19 187 LEU A N 1
ATOM 1438 C CA . LEU A 1 187 ? -4.195 -5.656 -19.135 1.00 60.19 187 LEU A CA 1
ATOM 1439 C C . LEU A 1 187 ? -5.557 -5.473 -19.828 1.00 60.19 187 LEU A C 1
ATOM 1441 O O . LEU A 1 187 ? -6.431 -6.326 -19.686 1.00 60.19 187 LEU A O 1
ATOM 1445 N N . ARG A 1 188 ? -5.772 -4.356 -20.542 1.00 56.44 188 ARG A N 1
ATOM 1446 C CA . ARG A 1 188 ? -7.015 -4.090 -21.275 1.00 56.44 188 ARG A CA 1
ATOM 1447 C C . ARG A 1 188 ? -7.032 -4.796 -22.623 1.00 56.44 188 ARG A C 1
ATOM 1449 O O . ARG A 1 188 ? -6.022 -4.901 -23.314 1.00 56.44 188 ARG A O 1
ATOM 1456 N N . GLU A 1 189 ? -8.223 -5.232 -23.009 1.00 48.44 189 GLU A N 1
ATOM 1457 C CA . GLU A 1 189 ? -8.470 -5.870 -24.296 1.00 48.44 189 GLU A CA 1
ATOM 1458 C C . GLU A 1 189 ? -8.147 -4.903 -25.452 1.00 48.44 189 GLU A C 1
ATOM 1460 O O . GLU A 1 189 ? -8.668 -3.790 -25.506 1.00 48.44 189 GLU A O 1
ATOM 1465 N N . GLY A 1 190 ? -7.256 -5.319 -26.359 1.00 55.53 190 GLY A N 1
ATOM 1466 C CA . GLY A 1 190 ? -6.831 -4.537 -27.529 1.00 55.53 190 GLY A CA 1
ATOM 1467 C C . GLY A 1 190 ? -5.530 -3.737 -27.369 1.00 55.53 190 GLY A C 1
ATOM 1468 O O . GLY A 1 190 ? -5.000 -3.259 -28.372 1.00 55.53 190 GLY A O 1
ATOM 1469 N N . GLU A 1 191 ? -4.971 -3.628 -26.161 1.00 59.69 191 GLU A N 1
ATOM 1470 C CA . GLU A 1 191 ? -3.654 -3.019 -25.921 1.00 59.69 191 GLU A CA 1
ATOM 1471 C C . GLU A 1 191 ? -2.556 -4.097 -25.795 1.00 59.69 191 GLU A C 1
ATOM 1473 O O . GLU A 1 191 ? -2.837 -5.262 -25.505 1.00 59.69 191 GLU A O 1
ATOM 1478 N N . GLN A 1 192 ? -1.290 -3.745 -26.065 1.00 65.56 192 GLN A N 1
ATOM 1479 C CA . GLN A 1 192 ? -0.191 -4.714 -25.967 1.00 65.56 192 GLN A CA 1
ATOM 1480 C C . GLN A 1 192 ? 0.159 -4.984 -24.493 1.00 65.56 192 GLN A C 1
ATOM 1482 O O . GLN A 1 192 ? 0.505 -4.039 -23.774 1.00 65.56 192 GLN A O 1
ATOM 1487 N N . PRO A 1 193 ? 0.115 -6.253 -24.038 1.00 73.88 193 PRO A N 1
ATOM 1488 C CA . PRO A 1 193 ? 0.604 -6.610 -22.716 1.00 73.88 193 PRO A CA 1
ATOM 1489 C C . PRO A 1 193 ? 2.117 -6.393 -22.638 1.00 73.88 193 PRO A C 1
ATOM 1491 O O . PRO A 1 193 ? 2.816 -6.403 -23.656 1.00 73.88 193 PRO A O 1
ATOM 1494 N N . GLY A 1 194 ? 2.625 -6.219 -21.416 1.00 83.50 194 GLY A N 1
ATOM 1495 C CA . GLY A 1 194 ? 4.058 -6.051 -21.183 1.00 83.50 194 GLY A CA 1
ATOM 1496 C C . GLY A 1 194 ? 4.845 -7.237 -21.741 1.00 83.50 194 GLY A C 1
ATOM 1497 O O . GLY A 1 194 ? 4.453 -8.393 -21.569 1.00 83.50 194 GLY A O 1
ATOM 1498 N N . ILE A 1 195 ? 5.953 -6.959 -22.423 1.00 86.00 195 ILE A N 1
ATOM 1499 C CA . ILE A 1 195 ? 6.837 -7.986 -22.979 1.00 86.00 195 ILE A CA 1
ATOM 1500 C C . ILE A 1 195 ? 8.013 -8.231 -22.040 1.00 86.00 195 ILE A C 1
ATOM 1502 O O . ILE A 1 195 ? 8.589 -7.305 -21.478 1.00 86.00 195 ILE A O 1
ATOM 1506 N N . SER A 1 196 ? 8.401 -9.495 -21.873 1.00 84.75 196 SER A N 1
ATOM 1507 C CA . SER A 1 196 ? 9.573 -9.819 -21.059 1.00 84.75 196 SER A CA 1
ATOM 1508 C C . SER A 1 196 ? 10.847 -9.246 -21.683 1.00 84.75 196 SER A C 1
ATOM 1510 O O . SER A 1 196 ? 10.955 -9.120 -22.905 1.00 84.75 196 SER A O 1
ATOM 1512 N N . GLN A 1 197 ? 11.850 -8.958 -20.851 1.00 84.19 197 GLN A N 1
ATOM 1513 C CA . GLN A 1 197 ? 13.149 -8.470 -21.321 1.00 84.19 197 GLN A CA 1
ATOM 1514 C C . GLN A 1 197 ? 13.780 -9.421 -22.349 1.00 84.19 197 GLN A C 1
ATOM 1516 O O . GLN A 1 197 ? 14.233 -8.977 -23.399 1.00 84.19 197 GLN A O 1
ATOM 1521 N N . ALA A 1 198 ? 13.734 -10.734 -22.095 1.00 84.94 198 ALA A N 1
ATOM 1522 C CA . ALA A 1 198 ? 14.230 -11.741 -23.032 1.00 84.94 198 ALA A CA 1
ATOM 1523 C C . ALA A 1 198 ? 13.520 -11.645 -24.391 1.00 84.94 198 ALA A C 1
ATOM 1525 O O . ALA A 1 198 ? 14.168 -11.620 -25.437 1.00 84.94 198 ALA A O 1
ATOM 1526 N N . ARG A 1 199 ? 12.188 -11.501 -24.379 1.00 85.06 199 ARG A N 1
ATOM 1527 C CA . ARG A 1 199 ? 11.404 -11.368 -25.606 1.00 85.06 199 ARG A CA 1
ATOM 1528 C C . ARG A 1 199 ? 11.695 -10.061 -26.341 1.00 85.06 199 ARG A C 1
ATOM 1530 O O . ARG A 1 199 ? 11.764 -10.056 -27.567 1.00 85.06 199 ARG A O 1
ATOM 1537 N N . LEU A 1 200 ? 11.884 -8.963 -25.614 1.00 86.19 200 LEU A N 1
ATOM 1538 C CA . LEU A 1 200 ? 12.292 -7.682 -26.186 1.00 86.19 200 LEU A CA 1
ATOM 1539 C C . LEU A 1 200 ? 13.641 -7.811 -26.909 1.00 86.19 200 LEU A C 1
ATOM 1541 O O . LEU A 1 200 ? 13.758 -7.400 -28.064 1.00 86.19 200 LEU A O 1
ATOM 1545 N N . THR A 1 201 ? 14.635 -8.435 -26.271 1.00 85.81 201 THR A N 1
ATOM 1546 C CA . THR A 1 201 ? 15.952 -8.671 -26.877 1.00 85.81 201 THR A CA 1
ATOM 1547 C C . THR A 1 201 ? 15.858 -9.555 -28.121 1.00 85.81 201 THR A C 1
ATOM 1549 O O . THR A 1 201 ? 16.492 -9.246 -29.127 1.00 85.81 201 THR A O 1
ATOM 1552 N N . GLU A 1 202 ? 15.035 -10.608 -28.100 1.00 87.19 202 GLU A N 1
ATOM 1553 C CA . GLU A 1 202 ? 14.781 -11.450 -29.278 1.00 87.19 202 GLU A CA 1
ATOM 1554 C C . GLU A 1 202 ? 14.200 -10.651 -30.449 1.00 87.19 202 GLU A C 1
ATOM 1556 O O . GLU A 1 202 ? 14.689 -10.762 -31.573 1.00 87.19 202 GLU A O 1
ATOM 1561 N N . LEU A 1 203 ? 13.169 -9.838 -30.198 1.00 85.31 203 LEU A N 1
ATOM 1562 C CA . LEU A 1 203 ? 12.511 -9.030 -31.229 1.00 85.31 203 LEU A CA 1
ATOM 1563 C C . LEU A 1 203 ? 13.463 -7.993 -31.833 1.00 85.31 203 LEU A C 1
ATOM 1565 O O . LEU A 1 203 ? 13.437 -7.755 -33.038 1.00 85.31 203 LEU A O 1
ATOM 1569 N N . ILE A 1 204 ? 14.329 -7.402 -31.011 1.00 86.06 204 ILE A N 1
ATOM 1570 C CA . ILE A 1 204 ? 15.350 -6.458 -31.472 1.00 86.06 204 ILE A CA 1
ATOM 1571 C C . ILE A 1 204 ? 16.424 -7.181 -32.292 1.00 86.06 204 ILE A C 1
ATOM 1573 O O . ILE A 1 204 ? 16.785 -6.724 -33.375 1.00 86.06 204 ILE A O 1
ATOM 1577 N N . ALA A 1 205 ? 16.891 -8.347 -31.841 1.00 85.19 205 ALA A N 1
ATOM 1578 C CA . ALA A 1 205 ? 17.907 -9.130 -32.543 1.00 85.19 205 ALA A CA 1
ATOM 1579 C C . ALA A 1 205 ? 17.466 -9.610 -33.940 1.00 85.19 205 ALA A C 1
ATOM 1581 O O . ALA A 1 205 ? 18.323 -9.917 -34.767 1.00 85.19 205 ALA A O 1
ATOM 1582 N N . GLN A 1 206 ? 16.159 -9.663 -34.222 1.00 85.06 206 GLN A N 1
ATOM 1583 C CA . GLN A 1 206 ? 15.621 -10.017 -35.544 1.00 85.06 206 GLN A CA 1
ATOM 1584 C C . GLN A 1 206 ? 15.816 -8.923 -36.602 1.00 85.06 206 GLN A C 1
ATOM 1586 O O . GLN A 1 206 ? 15.816 -9.226 -37.792 1.00 85.06 206 GLN A O 1
ATOM 1591 N N . VAL A 1 207 ? 15.968 -7.663 -36.189 1.00 82.44 207 VAL A N 1
ATOM 1592 C CA . VAL A 1 207 ? 15.999 -6.501 -37.098 1.00 82.44 207 VAL A CA 1
ATOM 1593 C C . VAL A 1 207 ? 17.322 -5.741 -37.069 1.00 82.44 207 VAL A C 1
ATOM 1595 O O . VAL A 1 207 ? 17.551 -4.857 -37.893 1.00 82.44 207 VAL A O 1
ATOM 1598 N N . VAL A 1 208 ? 18.206 -6.083 -36.134 1.00 77.75 208 VAL A N 1
ATOM 1599 C CA . VAL A 1 208 ? 19.550 -5.515 -36.042 1.00 77.75 208 VAL A CA 1
ATOM 1600 C C . VAL A 1 208 ? 20.473 -6.318 -36.959 1.00 77.75 208 VAL A C 1
ATOM 1602 O O . VAL A 1 208 ? 20.590 -7.533 -36.776 1.00 77.75 208 VAL A O 1
ATOM 1605 N N . PRO A 1 209 ? 21.145 -5.684 -37.939 1.00 66.19 209 PRO A N 1
ATOM 1606 C CA . PRO A 1 209 ? 22.085 -6.382 -38.802 1.00 66.19 209 PRO A CA 1
ATOM 1607 C C . PRO A 1 209 ? 23.180 -7.018 -37.945 1.00 66.19 209 PRO A C 1
ATOM 1609 O O . PRO A 1 209 ? 23.921 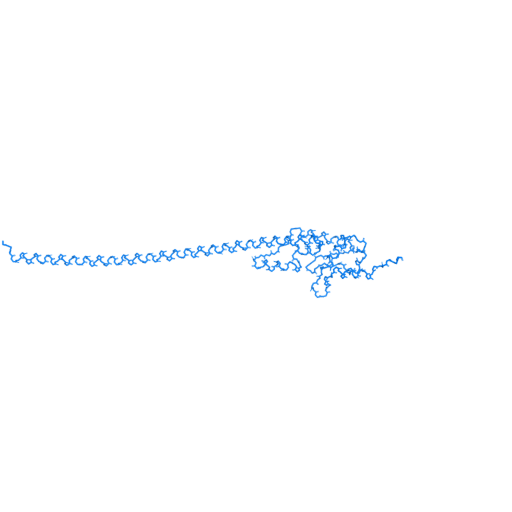-6.317 -37.254 1.00 66.19 209 PRO A O 1
ATOM 1612 N N . ARG A 1 210 ? 23.300 -8.349 -37.986 1.00 62.91 210 ARG A N 1
ATOM 1613 C CA . ARG A 1 210 ? 24.504 -9.016 -37.490 1.00 62.91 210 ARG A CA 1
ATOM 1614 C C . ARG A 1 210 ? 25.612 -8.632 -38.457 1.00 62.91 210 ARG A C 1
ATOM 1616 O O . ARG A 1 210 ? 25.581 -9.068 -39.604 1.00 62.91 210 ARG A O 1
ATOM 1623 N N . GLY A 1 211 ? 26.519 -7.757 -38.027 1.00 52.94 211 GLY A N 1
ATOM 1624 C CA . GLY A 1 211 ? 27.711 -7.443 -38.804 1.00 52.94 211 GLY A CA 1
ATOM 1625 C C . GLY A 1 211 ? 28.369 -8.753 -39.229 1.00 52.94 211 GLY A C 1
ATOM 1626 O O . GLY A 1 211 ? 28.681 -9.589 -38.383 1.00 52.94 211 GLY A O 1
ATOM 1627 N N . VAL A 1 212 ? 28.482 -8.962 -40.538 1.00 42.75 212 VAL A N 1
ATOM 1628 C CA . VAL A 1 212 ? 29.319 -10.023 -41.094 1.00 42.75 212 VAL A CA 1
ATOM 1629 C C . VAL A 1 212 ? 30.753 -9.614 -40.762 1.00 42.75 212 VAL A C 1
ATOM 1631 O O . VAL A 1 212 ? 31.164 -8.521 -41.154 1.00 42.75 212 VAL A O 1
ATOM 1634 N N . LEU A 1 213 ? 31.441 -10.426 -39.954 1.00 39.69 213 LEU A N 1
ATOM 1635 C CA . LEU A 1 213 ? 32.882 -10.305 -39.710 1.00 39.69 213 LEU A CA 1
ATOM 1636 C C . LEU A 1 213 ? 33.659 -10.572 -41.001 1.00 39.69 213 LEU A C 1
ATOM 1638 O O . LEU A 1 213 ? 33.266 -11.519 -41.721 1.00 39.69 213 LEU A O 1
#

pLDDT: mean 85.64, std 9.79, range [39.69, 95.44]

Solvent-accessible surface area (backbone atoms only — not comparable to full-atom values): 11496 Å² total; per-residue (Å²): 132,85,54,74,69,58,56,53,49,52,50,52,52,51,52,51,50,56,50,51,51,50,55,51,50,53,51,49,52,52,50,51,52,54,51,51,52,50,52,52,50,51,52,53,51,52,52,51,53,51,52,52,50,50,53,53,49,51,53,50,51,56,50,51,50,52,50,51,52,49,52,50,52,52,52,48,52,53,52,50,51,53,50,52,43,51,50,29,51,73,70,46,30,47,47,55,25,33,32,40,27,62,61,22,54,76,80,26,50,61,52,45,56,54,27,50,78,69,76,45,76,81,68,60,42,93,60,22,70,59,48,41,55,52,50,28,51,51,52,16,65,64,67,76,41,73,37,48,80,50,80,55,24,49,42,60,72,76,50,63,61,79,39,28,61,48,43,71,76,34,56,72,68,48,38,39,46,50,38,20,34,47,44,33,32,20,89,52,92,92,52,68,56,40,41,53,56,70,57,46,53,53,51,23,60,75,74,52,80,76,79,82,127

Sequence (213 aa):
SQTQAGLTFAAQQQESLLGIERTNAEALARQQQVNALLIQQQEQAFQRQQLESRLGEERRIRAEERERERQANINQLRAERQATFSQLLASGDQARAVMFALGFGPENDIFNVRAQSLGTTIQELKGARQLEITTETALSRILDRTVDISREGVRGLGTAISSARAFVQGGADVQTLLSSAFGVGSLREGEQPGISQARLTELIAQVVPRGVL

Mean predicted aligned error: 11.65 Å

Organism: NCBI:txid412755

Radius of gyration: 44.77 Å; Cα contacts (8 Å, |Δi|>4): 179; chains: 1; bounding box: 86×27×147 Å